Protein 2WQP (pdb70)

InterPro domains:
  IPR006190 Antifreeze-like/N-acetylneuraminic acid synthase, SAF domain [PS50844] (292-349)
  IPR013132 PseI/NeuA/B-like [PF03102] (40-274)
  IPR013785 Aldolase-type TIM barrel [G3DSA:3.20.20.70] (6-276)
  IPR013974 SAF domain [PF08666] (292-349)
  IPR013974 SAF domain [SM00858] (290-349)
  IPR036732 Antifreeze-like/N-acetylneuraminic acid synthase C-terminal domain superfamily [SSF51269] (282-348)
  IPR051690 PseI/Nans/NeuA/B acid synthases [PTHR42966] (5-349)
  IPR057736 PseI/NeuA/NeuB, SAF domain [cd11615] (292-348)

CATH classification: 3.20.20.70 (+1 more: 3.90.1210.10)

Secondary structure (DSSP, 8-state):
----EEEETTEEEETTS--EEEEEEETTTTT-HHHHH--HHHHHHT-SEEEEEE--TTT--GGGGG---TT-SS-TTT---S---HHHHHHHHHHHHHT--EEEEE-SHHHHHHHH---S-EEE-GGGTT-HHHHHHHHTT-S-EEEE----HHHHHHHHHHHHHHT--EEEEE----SSPPGGG--TT--HHHHH-TTSEEEEE--SSSSHHHHHHHHHT--EEEEE-------STTGGG--HHHHHHHHHHHHHHHHHSS--TT---GGGHHHHHHHS-EEEESS-B-TTPBP-TTTEEEES-TTSSSBGGGGGGGTT-BBSS-B-TTPBPPGGGB-

Structure (mmCIF, N/CA/C/O backbone):
data_2WQP
#
_entry.id   2WQP
#
_cell.length_a   58.619
_cell.length_b   75.744
_cell.length_c   77.361
_cell.angle_alpha   90.00
_cell.angle_beta   90.00
_cell.angle_gamma   90.00
#
_symmetry.space_group_name_H-M   'P 21 21 2'
#
loop_
_entity.id
_entity.type
_entity.pdbx_description
1 polymer 'POLYSIALIC ACID CAPSULE BIOSYNTHESIS PROTEIN SIAC'
2 non-polymer '5-(ACETYLAMINO)-3,5-DIDEOXY-2-O-PHOSPHONO-D-ERYTHRO-L-MANNO-NONONIC ACID'
3 non-polymer 'MANGANESE (II) ION'
4 non-polymer 'ACETATE ION'
5 non-polymer 1,2-ETHANEDIOL
6 non-polymer '(2S)-2-hydroxybutanedioic acid'
7 water water
#
loop_
_atom_site.group_PDB
_atom_site.id
_atom_site.type_symbol
_atom_site.label_atom_id
_atom_site.label_alt_id
_atom_site.label_comp_id
_atom_site.label_asym_id
_atom_site.label_entity_id
_atom_site.label_seq_id
_atom_site.pdbx_PDB_ins_code
_atom_site.Cartn_x
_atom_site.Cartn_y
_atom_site.Cartn_z
_atom_site.occupancy
_atom_site.B_iso_or_equiv
_atom_site.auth_seq_id
_atom_site.auth_comp_id
_atom_site.auth_asym_id
_atom_site.auth_atom_id
_atom_site.pdbx_PDB_model_num
ATOM 1 N N . GLN A 1 2 ? 97.093 3.404 65.889 1.00 18.20 2 GLN A N 1
ATOM 2 C CA . GLN A 1 2 ? 96.757 2.051 66.412 1.00 17.98 2 GLN A CA 1
ATOM 3 C C . GLN A 1 2 ? 97.885 1.508 67.277 1.00 17.17 2 GLN A C 1
ATOM 4 O O . GLN A 1 2 ? 97.734 1.365 68.484 1.00 17.50 2 GLN A O 1
ATOM 10 N N . ASN A 1 3 ? 99.012 1.184 66.664 1.00 16.07 3 ASN A N 1
ATOM 11 C CA . ASN A 1 3 ? 100.154 0.735 67.441 1.00 15.31 3 ASN A CA 1
ATOM 12 C C . ASN A 1 3 ? 101.438 0.987 66.686 1.00 14.38 3 ASN A C 1
ATOM 13 O O . ASN A 1 3 ? 101.412 1.391 65.520 1.00 14.19 3 ASN A O 1
ATOM 18 N N . ASN A 1 4 ? 102.559 0.750 67.359 1.00 13.21 4 ASN A N 1
ATOM 19 C CA . ASN A 1 4 ? 103.873 1.013 66.788 1.00 12.56 4 ASN A CA 1
ATOM 20 C C . ASN A 1 4 ? 104.675 -0.261 66.573 1.00 11.55 4 ASN A C 1
ATOM 21 O O . ASN A 1 4 ? 105.894 -0.206 66.415 1.00 10.64 4 ASN A O 1
ATOM 26 N N . ASN A 1 5 ? 104.001 -1.407 66.584 1.00 10.74 5 ASN A N 1
ATOM 27 C CA . ASN A 1 5 ? 104.683 -2.682 66.360 1.00 10.35 5 ASN A CA 1
ATOM 28 C C . ASN A 1 5 ? 105.257 -2.744 64.951 1.00 9.86 5 ASN A C 1
ATOM 29 O O . ASN A 1 5 ? 104.583 -2.387 63.984 1.00 10.13 5 ASN A O 1
ATOM 34 N N . GLU A 1 6 ? 106.495 -3.204 64.830 1.00 9.17 6 GLU A N 1
ATOM 35 C CA . GLU A 1 6 ? 107.114 -3.365 63.521 1.00 8.61 6 GLU A CA 1
ATOM 36 C C . GLU A 1 6 ? 108.159 -4.483 63.550 1.00 8.46 6 GLU A C 1
ATOM 37 O O . GLU A 1 6 ? 108.681 -4.851 64.608 1.00 7.17 6 GLU A O 1
ATOM 43 N N . PHE A 1 7 ? 108.433 -5.046 62.380 1.00 7.78 7 PHE A N 1
ATOM 44 C CA . PHE A 1 7 ? 109.634 -5.827 62.198 1.00 7.80 7 PHE A CA 1
ATOM 45 C C . PHE A 1 7 ? 109.975 -5.817 60.732 1.00 7.64 7 PHE A C 1
ATOM 46 O O . PHE A 1 7 ? 109.196 -5.318 59.919 1.00 7.06 7 PHE A O 1
ATOM 54 N N . LYS A 1 8 ? 111.143 -6.341 60.402 1.00 7.19 8 LYS A N 1
ATOM 55 C CA . LYS A 1 8 ? 111.610 -6.355 59.019 1.00 7.61 8 LYS A CA 1
ATOM 56 C C . LYS A 1 8 ? 111.590 -7.754 58.387 1.00 7.12 8 LYS A C 1
ATOM 57 O O . LYS A 1 8 ? 111.885 -8.767 59.029 1.00 7.22 8 LYS A O 1
ATOM 63 N N . ILE A 1 9 ? 111.210 -7.778 57.117 1.00 7.01 9 ILE A N 1
ATOM 64 C CA . ILE A 1 9 ? 111.314 -8.953 56.279 1.00 6.64 9 ILE A CA 1
ATOM 65 C C . ILE A 1 9 ? 112.363 -8.572 55.257 1.00 6.70 9 ILE A C 1
ATOM 66 O O . ILE A 1 9 ? 112.096 -7.789 54.343 1.00 6.72 9 ILE A O 1
ATOM 71 N N . GLY A 1 10 ? 113.571 -9.099 55.434 1.00 6.97 10 GLY A N 1
ATOM 72 C CA . GLY A 1 10 ? 114.724 -8.615 54.705 1.00 7.67 10 GLY A CA 1
ATOM 73 C C . GLY A 1 10 ? 114.921 -7.144 55.027 1.00 8.01 10 GLY A C 1
ATOM 74 O O . GLY A 1 10 ? 115.038 -6.767 56.190 1.00 8.24 10 GLY A O 1
ATOM 75 N N . ASN A 1 11 ? 114.906 -6.303 54.001 1.00 8.60 11 ASN A N 1
ATOM 76 C CA . ASN A 1 11 ? 115.040 -4.867 54.19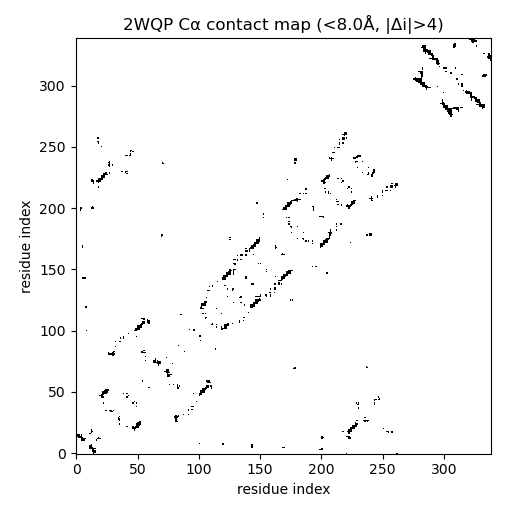8 1.00 8.94 11 ASN A CA 1
ATOM 77 C C . ASN A 1 11 ? 113.695 -4.121 54.253 1.00 8.79 11 ASN A C 1
ATOM 78 O O . ASN A 1 11 ? 113.674 -2.889 54.287 1.00 9.07 11 ASN A O 1
ATOM 83 N N . ARG A 1 12 ? 112.586 -4.860 54.260 1.00 8.93 12 ARG A N 1
ATOM 84 C CA . ARG A 1 12 ? 111.247 -4.259 54.220 1.00 8.69 12 ARG A CA 1
ATOM 85 C C . ARG A 1 12 ? 110.605 -4.249 55.609 1.00 8.76 12 ARG A C 1
ATOM 86 O O . ARG A 1 12 ? 110.368 -5.298 56.202 1.00 8.83 12 ARG A O 1
ATOM 94 N N . SER A 1 13 ? 110.351 -3.054 56.121 1.00 8.86 13 SER A N 1
ATOM 95 C CA . SER A 1 13 ? 109.656 -2.877 57.398 1.00 8.83 13 SER A CA 1
ATOM 96 C C . SER A 1 13 ? 108.157 -3.068 57.242 1.00 8.71 13 SER A C 1
ATOM 97 O O . SER A 1 13 ? 107.541 -2.567 56.308 1.00 8.29 13 SER A O 1
ATOM 100 N N . VAL A 1 14 ? 107.551 -3.792 58.169 1.00 8.06 14 VAL A N 1
ATOM 101 C CA . VAL A 1 14 ? 106.116 -3.924 58.141 1.00 7.46 14 VAL A CA 1
ATOM 102 C C . VAL A 1 14 ? 105.578 -3.509 59.496 1.00 6.66 14 VAL A C 1
ATOM 103 O O . VAL A 1 14 ? 106.257 -3.651 60.521 1.00 7.24 14 VAL A O 1
ATOM 107 N N . GLY A 1 15 ? 104.383 -2.946 59.483 1.00 5.72 15 GLY A N 1
ATOM 108 C CA . GLY A 1 15 ? 103.748 -2.457 60.687 1.00 6.01 15 GLY A CA 1
ATOM 109 C C . GLY A 1 15 ? 102.803 -1.318 60.372 1.00 5.67 15 GLY A C 1
ATOM 110 O O . GLY A 1 15 ? 102.808 -0.777 59.269 1.00 5.87 15 GLY A O 1
ATOM 111 N N . TYR A 1 16 ? 102.007 -0.940 61.363 1.00 5.90 16 TYR A N 1
ATOM 112 C CA . TYR A 1 16 ? 100.990 0.084 61.191 1.00 4.99 16 TYR A CA 1
ATOM 113 C C . TYR A 1 16 ? 101.559 1.401 60.670 1.00 5.39 16 TYR A C 1
ATOM 114 O O . TYR A 1 16 ? 100.902 2.096 59.902 1.00 4.11 16 TYR A O 1
ATOM 123 N N . ASN A 1 17 ? 102.776 1.752 61.082 1.00 4.78 17 ASN A N 1
ATOM 124 C CA . ASN A 1 17 ? 103.373 3.025 60.642 1.00 5.98 17 ASN A CA 1
ATOM 125 C C . ASN A 1 17 ? 104.142 2.916 59.325 1.00 6.22 17 ASN A C 1
ATOM 126 O O . ASN A 1 17 ? 104.831 3.851 58.908 1.00 7.37 17 ASN A O 1
ATOM 131 N N . HIS A 1 18 ? 103.968 1.799 58.640 1.00 5.70 18 HIS A N 1
ATOM 132 C CA . HIS A 1 18 ? 104.668 1.559 57.397 1.00 5.75 18 HIS A CA 1
ATOM 133 C C . HIS A 1 18 ? 103.654 1.306 56.289 1.00 5.45 18 HIS A C 1
ATOM 134 O O . HIS A 1 18 ? 102.448 1.111 56.550 1.00 4.76 18 HIS A O 1
ATOM 141 N N . GLU A 1 19 ? 104.111 1.384 55.047 1.00 5.06 19 GLU A N 1
ATOM 142 C CA . GLU A 1 19 ? 103.234 1.125 53.921 1.00 5.71 19 GLU A CA 1
ATOM 143 C C . GLU A 1 19 ? 102.741 -0.313 54.034 1.00 5.54 19 GLU A C 1
ATOM 144 O O . GLU A 1 19 ? 103.533 -1.202 54.307 1.00 4.77 19 GLU A O 1
ATOM 150 N N . PRO A 1 20 ? 101.434 -0.555 53.828 1.00 5.29 20 PRO A N 1
ATOM 151 C CA . PRO A 1 20 ? 101.052 -1.963 53.856 1.00 5.61 20 PRO A CA 1
ATOM 152 C C . PRO A 1 20 ? 101.809 -2.777 52.833 1.00 5.47 20 PRO A C 1
ATOM 153 O O . PRO A 1 20 ? 102.228 -2.250 51.800 1.00 5.53 20 PRO A O 1
ATOM 157 N N . LEU A 1 21 ? 102.005 -4.050 53.151 1.00 6.10 21 LEU A N 1
ATOM 158 C CA . LEU A 1 21 ? 102.734 -4.980 52.295 1.00 6.61 21 LEU A CA 1
ATOM 159 C C . LEU A 1 21 ? 101.776 -5.995 51.683 1.00 6.40 21 LEU A C 1
ATOM 160 O O . LEU A 1 21 ? 101.059 -6.685 52.405 1.00 6.51 21 LEU A O 1
ATOM 165 N N . ILE A 1 22 ? 101.779 -6.092 50.358 1.00 6.10 22 ILE A N 1
ATOM 166 C CA . ILE A 1 22 ? 100.975 -7.089 49.664 1.00 6.36 22 ILE A CA 1
ATOM 167 C C . ILE A 1 22 ? 101.839 -8.294 49.318 1.00 6.53 22 ILE A C 1
ATOM 168 O O . ILE A 1 22 ? 102.890 -8.186 48.675 1.00 5.75 22 ILE A O 1
ATOM 173 N N . ILE A 1 23 ? 101.407 -9.447 49.805 1.00 6.41 23 ILE A N 1
ATOM 174 C CA . ILE A 1 23 ? 102.075 -10.692 49.512 1.00 6.84 23 ILE A CA 1
ATOM 175 C C . ILE A 1 23 ? 101.343 -11.337 48.339 1.00 6.50 23 ILE A C 1
ATOM 176 O O . ILE A 1 23 ? 100.155 -11.633 48.443 1.00 6.10 23 ILE A O 1
ATOM 181 N N . CYS A 1 24 ? 102.043 -11.501 47.218 1.00 6.48 24 CYS A N 1
ATOM 182 C CA . CYS A 1 24 ? 101.515 -12.186 46.039 1.00 6.57 24 CYS A CA 1
ATOM 183 C C . CYS A 1 24 ? 101.734 -13.685 46.186 1.00 6.66 24 CYS A C 1
ATOM 184 O O . CYS A 1 24 ? 102.851 -14.182 45.996 1.00 6.26 24 CYS A O 1
ATOM 187 N N . GLU A 1 25 ? 100.672 -14.393 46.567 1.00 6.88 25 GLU A N 1
ATOM 188 C CA . GLU A 1 25 ? 100.757 -15.813 46.857 1.00 7.25 25 GLU A CA 1
ATOM 189 C C . GLU A 1 25 ? 100.585 -16.621 45.563 1.00 7.39 25 GLU A C 1
ATOM 190 O O . GLU A 1 25 ? 99.472 -16.842 45.089 1.00 6.69 25 GLU A O 1
ATOM 196 N N . ILE A 1 26 ? 101.691 -17.052 44.978 1.00 7.60 26 ILE A N 1
ATOM 197 C CA . ILE A 1 26 ? 101.623 -17.898 43.802 1.00 8.62 26 ILE A CA 1
ATOM 198 C C . ILE A 1 26 ? 101.191 -19.300 44.191 1.00 8.70 26 ILE A C 1
ATOM 199 O O . ILE A 1 26 ? 100.510 -19.975 43.430 1.00 9.63 26 ILE A O 1
ATOM 204 N N . GLY A 1 27 ? 101.537 -19.718 45.408 1.00 9.05 27 GLY A N 1
ATOM 205 C CA . GLY A 1 27 ? 101.103 -21.002 45.940 1.00 8.11 27 GLY A CA 1
ATOM 206 C C . GLY A 1 27 ? 101.292 -22.191 45.021 1.00 7.83 27 GLY A C 1
ATOM 207 O O . GLY A 1 27 ? 102.420 -22.505 44.588 1.00 9.23 27 GLY A O 1
ATOM 208 N N . ILE A 1 28 ? 100.189 -22.870 44.739 1.00 7.78 28 ILE A N 1
ATOM 209 C CA . ILE A 1 28 ? 100.196 -24.015 43.856 1.00 7.76 28 ILE A CA 1
ATOM 210 C C . ILE A 1 28 ? 99.701 -23.645 42.474 1.00 7.23 28 ILE A C 1
ATOM 211 O O . ILE A 1 28 ? 99.521 -24.528 41.640 1.00 7.30 28 ILE A O 1
ATOM 216 N N . ASN A 1 29 ? 99.528 -22.347 42.226 1.00 6.81 29 ASN A N 1
ATOM 217 C CA . ASN A 1 29 ? 98.984 -21.879 40.955 1.00 7.05 29 ASN A CA 1
ATOM 218 C C . ASN A 1 29 ? 99.799 -22.268 39.721 1.00 7.17 29 ASN A C 1
ATOM 219 O O . ASN A 1 29 ? 99.278 -22.250 38.599 1.00 7.35 29 ASN A O 1
ATOM 224 N N . HIS A 1 30 ? 101.081 -22.566 39.904 1.00 7.13 30 HIS A N 1
ATOM 225 C CA . HIS A 1 30 ? 101.924 -22.945 38.778 1.00 7.08 30 HIS A CA 1
ATOM 226 C C . HIS A 1 30 ? 101.678 -24.382 38.323 1.00 6.94 30 HIS A C 1
ATOM 227 O O . HIS A 1 30 ? 102.191 -24.794 37.294 1.00 7.95 30 HIS A O 1
ATOM 234 N N . GLU A 1 31 ? 100.864 -25.127 39.068 1.00 7.52 31 GLU A N 1
ATOM 235 C CA . GLU A 1 31 ? 100.501 -26.501 38.694 1.00 7.60 31 GLU A CA 1
ATOM 236 C C . GLU A 1 31 ? 101.729 -27.351 38.416 1.00 7.47 31 GLU A C 1
ATOM 237 O O . GLU A 1 31 ? 101.704 -28.254 37.574 1.00 7.34 31 GLU A O 1
ATOM 243 N N . GLY A 1 32 ? 102.797 -27.042 39.131 1.00 6.68 32 GLY A N 1
ATOM 244 C CA . GLY A 1 32 ? 103.999 -27.859 39.144 1.00 6.98 32 GLY A CA 1
ATOM 245 C C . GLY A 1 32 ? 105.003 -27.546 38.057 1.00 7.09 32 GLY A C 1
ATOM 246 O O . GLY A 1 32 ? 105.994 -28.253 37.917 1.00 7.71 32 GLY A O 1
ATOM 247 N N . SER A 1 33 ? 104.745 -26.489 37.288 1.00 7.13 33 SER A N 1
ATOM 248 C CA . SER A 1 33 ? 105.586 -26.134 36.144 1.00 6.47 33 SER A CA 1
ATOM 249 C C . SER A 1 33 ? 106.416 -24.896 36.427 1.00 6.87 33 SER A C 1
ATOM 250 O O . SER A 1 33 ? 105.878 -23.866 36.788 1.00 5.99 33 SER A O 1
ATOM 253 N N . LEU A 1 34 ? 107.731 -24.979 36.240 1.00 6.52 34 LEU A N 1
ATOM 254 C CA . LEU A 1 34 ? 108.565 -23.787 36.382 1.00 6.93 34 LEU A CA 1
ATOM 255 C C . LEU A 1 34 ? 108.301 -22.750 35.314 1.00 6.90 34 LEU A C 1
ATOM 256 O O . LEU A 1 34 ? 108.335 -21.564 35.606 1.00 6.97 34 LEU A O 1
ATOM 261 N N . LYS A 1 35 ? 108.026 -23.178 34.082 1.00 7.13 35 LYS A N 1
ATOM 262 C CA . LYS A 1 35 ? 107.657 -22.226 33.036 1.00 7.17 35 LYS A CA 1
ATOM 263 C C . LYS A 1 35 ? 106.480 -21.358 33.517 1.00 6.56 35 LYS A C 1
ATOM 264 O O . LYS A 1 35 ? 106.536 -20.135 33.443 1.00 7.19 35 LYS A O 1
ATOM 270 N N . THR A 1 36 ? 105.436 -21.984 34.038 1.00 6.60 36 THR A N 1
ATOM 271 C CA . THR A 1 36 ? 104.277 -21.251 34.505 1.00 5.94 36 THR A CA 1
ATOM 272 C C . THR A 1 36 ? 104.666 -20.397 35.708 1.00 5.98 36 THR A C 1
ATOM 273 O O . THR A 1 36 ? 104.319 -19.227 35.770 1.00 6.08 36 THR A O 1
ATOM 277 N N . ALA A 1 37 ? 105.435 -20.956 36.638 1.00 5.50 37 ALA A N 1
ATOM 278 C CA . ALA A 1 37 ? 105.831 -20.201 37.824 1.00 5.21 37 ALA A CA 1
ATOM 279 C C . ALA A 1 37 ? 106.590 -18.942 37.428 1.00 5.29 37 ALA A C 1
ATOM 280 O O . ALA A 1 37 ? 106.360 -17.887 37.990 1.00 4.59 37 ALA A O 1
ATOM 282 N N . PHE A 1 38 ? 107.514 -19.058 36.474 1.00 5.91 38 PHE A N 1
ATOM 283 C CA . PHE A 1 38 ? 108.319 -17.908 36.070 1.00 5.36 38 PHE A CA 1
ATOM 284 C C . PHE A 1 38 ? 107.475 -16.855 35.350 1.00 6.10 38 PHE A C 1
ATOM 285 O O . PHE A 1 38 ? 107.713 -15.648 35.491 1.00 5.95 38 PHE A O 1
ATOM 293 N N . GLU A 1 39 ? 106.500 -17.311 34.567 1.00 5.71 39 GLU A N 1
ATOM 294 C CA . GLU A 1 39 ? 105.534 -16.415 33.936 1.00 6.17 39 GLU A CA 1
ATOM 295 C C . GLU A 1 39 ? 104.734 -15.651 34.989 1.00 6.38 39 GLU A C 1
ATOM 296 O O . GLU A 1 39 ? 104.461 -14.465 34.824 1.00 6.97 39 GLU A O 1
ATOM 310 N N . VAL A 1 41 ? 105.836 -15.048 38.219 1.00 5.93 41 VAL A N 1
ATOM 311 C CA . VAL A 1 41 ? 106.816 -14.137 38.841 1.00 5.84 41 VAL A CA 1
ATOM 312 C C . VAL A 1 41 ? 107.034 -12.903 37.960 1.00 5.65 41 VAL A C 1
ATOM 313 O O . VAL A 1 41 ? 107.095 -11.778 38.465 1.00 5.04 41 VAL A O 1
ATOM 317 N N . ASP A 1 42 ? 107.127 -13.106 36.646 1.00 5.22 42 ASP A N 1
ATOM 318 C CA . ASP A 1 42 ? 107.304 -11.989 35.713 1.00 5.58 42 ASP A CA 1
ATOM 319 C C . ASP A 1 42 ? 106.159 -11.022 35.825 1.00 5.98 42 ASP A C 1
ATOM 320 O O . ASP A 1 42 ? 106.364 -9.811 35.871 1.00 5.99 42 ASP A O 1
ATOM 325 N N . ALA A 1 43 ? 104.945 -11.570 35.824 1.00 5.76 43 ALA A N 1
ATOM 326 C CA . ALA A 1 43 ? 103.747 -10.772 35.922 1.00 5.89 43 ALA A CA 1
ATOM 327 C C . ALA A 1 43 ? 103.710 -10.006 37.236 1.00 5.68 43 ALA A C 1
ATOM 328 O O . ALA A 1 43 ? 103.359 -8.835 37.253 1.00 6.61 43 ALA A O 1
ATOM 330 N N . ALA A 1 44 ? 104.083 -10.665 38.328 1.00 5.23 44 ALA A N 1
ATOM 331 C CA . ALA A 1 44 ? 104.118 -10.014 39.634 1.00 5.62 44 ALA A CA 1
ATOM 332 C C . ALA A 1 44 ? 105.109 -8.854 39.615 1.00 5.98 44 ALA A C 1
ATOM 333 O O . ALA A 1 44 ? 104.825 -7.742 40.063 1.00 5.20 44 ALA A O 1
ATOM 335 N N . TYR A 1 45 ? 106.283 -9.114 39.071 1.00 6.55 45 TYR A N 1
ATOM 336 C CA . TYR A 1 45 ? 107.303 -8.104 39.028 1.00 7.17 45 TYR A CA 1
ATOM 337 C C . TYR A 1 45 ? 106.814 -6.884 38.255 1.00 7.34 45 TYR A C 1
ATOM 338 O O . TYR A 1 45 ? 106.932 -5.742 38.709 1.00 6.23 45 TYR A O 1
ATOM 347 N N . ASN A 1 46 ? 106.300 -7.139 37.063 1.00 7.86 46 ASN A N 1
ATOM 348 C CA . ASN A 1 46 ? 105.900 -6.073 36.175 1.00 8.89 46 ASN A CA 1
ATOM 349 C C . ASN A 1 46 ? 104.713 -5.295 36.758 1.00 8.69 46 ASN A C 1
ATOM 350 O O . ASN A 1 46 ? 104.541 -4.123 36.452 1.00 9.09 46 ASN A O 1
ATOM 355 N N . ALA A 1 47 ? 103.920 -5.936 37.613 1.00 8.80 47 ALA A N 1
ATOM 356 C CA . ALA A 1 47 ? 102.787 -5.262 38.276 1.00 8.26 47 ALA A CA 1
ATOM 357 C C . ALA A 1 47 ? 103.223 -4.358 39.440 1.00 8.37 47 ALA A C 1
ATOM 358 O O . ALA A 1 47 ? 102.411 -3.603 39.976 1.00 8.87 47 ALA A O 1
ATOM 360 N N . GLY A 1 48 ? 104.470 -4.484 39.874 1.00 8.04 48 GLY A N 1
ATOM 361 C CA . GLY A 1 48 ? 104.964 -3.712 41.011 1.00 7.78 48 GLY A CA 1
ATOM 362 C C . GLY A 1 48 ? 105.004 -4.443 42.358 1.00 6.88 48 GLY A C 1
ATOM 363 O O . GLY A 1 48 ? 105.126 -3.807 43.410 1.00 7.89 48 GLY A O 1
ATOM 364 N N . ALA A 1 49 ? 104.910 -5.766 42.351 1.00 6.57 49 ALA A N 1
ATOM 365 C CA . ALA A 1 49 ? 104.941 -6.546 43.596 1.00 5.96 49 ALA A CA 1
ATOM 366 C C . ALA A 1 49 ? 106.286 -6.479 44.323 1.00 6.42 49 ALA A C 1
ATOM 367 O O . ALA A 1 49 ? 107.352 -6.403 43.697 1.00 6.10 49 ALA A O 1
ATOM 369 N N . GLU A 1 50 ? 106.218 -6.524 45.647 1.00 5.86 50 GLU A N 1
ATOM 370 C CA . GLU A 1 50 ? 107.414 -6.543 46.484 1.00 6.76 50 GLU A CA 1
ATOM 371 C C . GLU A 1 50 ? 107.802 -7.927 46.970 1.00 6.76 50 GLU A C 1
ATOM 372 O O . GLU A 1 50 ? 108.995 -8.189 47.257 1.00 6.37 50 GLU A O 1
ATOM 378 N N . VAL A 1 51 ? 106.797 -8.786 47.094 1.00 6.47 51 VAL A N 1
ATOM 379 C CA . VAL A 1 51 ? 106.971 -10.114 47.661 1.00 6.63 51 VAL A CA 1
ATOM 380 C C . VAL A 1 51 ? 106.176 -11.147 46.872 1.00 6.62 51 VAL A C 1
ATOM 381 O O . VAL A 1 51 ? 104.981 -10.955 46.559 1.00 6.53 51 VAL A O 1
ATOM 385 N N . VAL A 1 52 ? 106.827 -12.267 46.583 1.00 7.05 52 VAL A N 1
ATOM 386 C CA . VAL A 1 52 ? 106.145 -13.427 46.024 1.00 6.89 52 VAL A CA 1
ATOM 387 C C . VAL A 1 52 ? 106.276 -14.563 47.030 1.00 6.95 52 VAL A C 1
ATOM 388 O O . VAL A 1 52 ? 107.387 -14.855 47.500 1.00 7.06 52 VAL A O 1
ATOM 392 N N . LYS A 1 53 ? 105.150 -15.162 47.399 1.00 6.72 53 LYS A N 1
ATOM 393 C CA . LYS A 1 53 ? 105.157 -16.275 48.332 1.00 6.25 53 LYS A CA 1
ATOM 394 C C . LYS A 1 53 ? 104.832 -17.573 47.614 1.00 6.48 53 LYS A C 1
ATOM 395 O O . LYS A 1 53 ? 104.004 -17.602 46.713 1.00 7.45 53 LYS A O 1
ATOM 401 N N . HIS A 1 54 ? 105.528 -18.634 47.993 1.00 6.22 54 HIS A N 1
ATOM 402 C CA . HIS A 1 54 ? 105.332 -19.947 47.415 1.00 5.79 54 HIS A CA 1
ATOM 403 C C . HIS A 1 54 ? 104.655 -20.815 48.471 1.00 4.94 54 HIS A C 1
ATOM 404 O O . HIS A 1 54 ? 104.421 -20.351 49.584 1.00 4.20 54 HIS A O 1
ATOM 411 N N . GLN A 1 55 ? 104.309 -22.041 48.098 1.00 4.64 55 GLN A N 1
ATOM 412 C CA . GLN A 1 55 ? 103.956 -23.090 49.063 1.00 4.75 55 GLN A CA 1
ATOM 413 C C . GLN A 1 55 ? 104.935 -24.241 48.914 1.00 5.10 55 GLN A C 1
ATOM 414 O O . GLN A 1 55 ? 105.182 -24.716 47.810 1.00 5.63 55 GLN A O 1
ATOM 420 N N . THR A 1 56 ? 105.513 -24.685 50.024 1.00 5.42 56 THR A N 1
ATOM 421 C CA . THR A 1 56 ? 106.541 -25.714 49.973 1.00 5.51 56 THR A CA 1
ATOM 422 C C . THR A 1 56 ? 105.919 -27.040 50.372 1.00 5.60 56 THR A C 1
ATOM 423 O O . THR A 1 56 ? 105.710 -27.314 51.541 1.00 5.02 56 THR A O 1
ATOM 427 N N . HIS A 1 57 ? 105.627 -27.862 49.373 1.00 6.00 57 HIS A N 1
ATOM 428 C CA . HIS A 1 57 ? 104.934 -29.112 49.589 1.00 6.25 57 HIS A CA 1
ATOM 429 C C . HIS A 1 57 ? 105.861 -30.280 49.354 1.00 6.97 57 HIS A C 1
ATOM 430 O O . HIS A 1 57 ? 106.502 -30.383 48.308 1.00 7.30 57 HIS A O 1
ATOM 437 N N . ILE A 1 58 ? 105.938 -31.131 50.372 1.00 7.28 58 ILE A N 1
ATOM 438 C CA . ILE A 1 58 ? 106.674 -32.373 50.340 1.00 7.24 58 ILE A CA 1
ATOM 439 C C . ILE A 1 58 ? 105.699 -33.468 50.770 1.00 7.52 58 ILE A C 1
ATOM 440 O O . ILE A 1 58 ? 105.451 -33.658 51.965 1.00 7.31 58 ILE A O 1
ATOM 445 N N . VAL A 1 59 ? 105.173 -34.197 49.791 1.00 8.05 59 VAL A N 1
ATOM 446 C CA . VAL A 1 59 ? 103.910 -34.913 49.982 1.00 8.85 59 VAL A CA 1
ATOM 447 C C . VAL A 1 59 ? 104.001 -35.939 51.105 1.00 8.88 59 VAL A C 1
ATOM 448 O O . VAL A 1 59 ? 103.137 -36.007 51.983 1.00 7.89 59 VAL A O 1
ATOM 452 N N . GLU A 1 60 ? 105.086 -36.697 51.107 1.00 9.08 60 GLU A N 1
ATOM 453 C CA . GLU A 1 60 ? 105.247 -37.761 52.071 1.00 9.62 60 GLU A CA 1
ATOM 454 C C . GLU A 1 60 ? 105.434 -37.277 53.523 1.00 9.01 60 GLU A C 1
ATOM 455 O O . GLU A 1 60 ? 105.087 -38.013 54.447 1.00 8.05 60 GLU A O 1
ATOM 461 N N . ASP A 1 61 ? 105.978 -36.068 53.741 1.00 8.61 61 ASP A N 1
ATOM 462 C CA . ASP A 1 61 ? 106.194 -35.581 55.118 1.00 8.56 61 ASP A CA 1
ATOM 463 C C . ASP A 1 61 ? 105.015 -34.773 55.618 1.00 7.89 61 ASP A C 1
ATOM 464 O O . ASP A 1 61 ? 104.864 -34.604 56.819 1.00 6.89 61 ASP A O 1
ATOM 469 N N . GLU A 1 62 ? 104.191 -34.254 54.716 1.00 6.95 62 GLU A N 1
ATOM 470 C CA . GLU A 1 62 ? 103.083 -33.417 55.160 1.00 6.26 62 GLU A CA 1
ATOM 471 C C . GLU A 1 62 ? 101.771 -34.181 55.298 1.00 5.71 62 GLU A C 1
ATOM 472 O O . GLU A 1 62 ? 100.847 -33.710 55.966 1.00 5.59 62 GLU A O 1
ATOM 486 N N . SER A 1 64 ? 99.842 -38.254 55.694 1.00 4.81 64 SER A N 1
ATOM 487 C CA . SER A 1 64 ? 99.824 -39.706 55.826 1.00 4.31 64 SER A CA 1
ATOM 488 C C . SER A 1 64 ? 98.921 -40.296 54.727 1.00 4.66 64 SER A C 1
ATOM 489 O O . SER A 1 64 ? 98.267 -39.552 53.992 1.00 3.69 64 SER A O 1
ATOM 492 N N . ASP A 1 65 ? 98.861 -41.620 54.609 1.00 5.12 65 ASP A N 1
ATOM 493 C CA . ASP A 1 65 ? 98.079 -42.209 53.510 1.00 5.44 65 ASP A CA 1
ATOM 494 C C . ASP A 1 65 ? 96.591 -41.870 53.561 1.00 4.88 65 ASP A C 1
ATOM 495 O O . ASP A 1 65 ? 95.927 -41.903 52.535 1.00 4.06 65 ASP A O 1
ATOM 500 N N . GLU A 1 66 ? 96.080 -41.512 54.732 1.00 4.15 66 GLU A N 1
ATOM 501 C CA . GLU A 1 66 ? 94.687 -41.077 54.850 1.00 4.52 66 GLU A CA 1
ATOM 502 C C . GLU A 1 66 ? 94.327 -39.927 53.891 1.00 4.28 66 GLU A C 1
ATOM 503 O O . GLU A 1 66 ? 93.178 -39.787 53.481 1.00 4.73 66 GLU A O 1
ATOM 509 N N . ALA A 1 67 ? 95.303 -39.100 53.550 1.00 4.08 67 ALA A N 1
ATOM 510 C CA . ALA A 1 67 ? 95.042 -37.921 52.696 1.00 4.20 67 ALA A CA 1
ATOM 511 C C . ALA A 1 67 ? 94.712 -38.306 51.252 1.00 4.19 67 ALA A C 1
ATOM 512 O O . ALA A 1 67 ? 94.132 -37.505 50.497 1.00 4.32 67 ALA A O 1
ATOM 514 N N . LYS A 1 68 ? 95.041 -39.536 50.867 1.00 3.87 68 LYS A N 1
ATOM 515 C CA . LYS A 1 68 ? 94.675 -40.037 49.539 1.00 4.36 68 LYS A CA 1
ATOM 516 C C . LYS A 1 68 ? 93.164 -40.286 49.443 1.00 4.28 68 LYS A C 1
ATOM 517 O O . LYS A 1 68 ? 92.629 -40.483 48.333 1.00 3.70 68 LYS A O 1
ATOM 523 N N . GLN A 1 69 ? 92.482 -40.269 50.585 1.00 3.89 69 GLN A N 1
ATOM 524 C CA . GLN A 1 69 ? 91.018 -40.489 50.628 1.00 4.98 69 GLN A CA 1
ATOM 525 C C . GLN A 1 69 ? 90.164 -39.227 50.862 1.00 5.77 69 GLN A C 1
ATOM 526 O O . GLN A 1 69 ? 88.924 -39.311 50.969 1.00 6.30 69 GLN A O 1
ATOM 532 N N . VAL A 1 70 ? 90.813 -38.077 51.011 1.00 6.17 70 VAL A N 1
ATOM 533 C CA . VAL A 1 70 ? 90.124 -36.860 51.395 1.00 6.47 70 VAL A CA 1
ATOM 534 C C . VAL A 1 70 ? 90.297 -35.754 50.360 1.00 6.52 70 VAL A C 1
ATOM 535 O O . VAL A 1 70 ? 91.410 -35.493 49.885 1.00 6.07 70 VAL A O 1
ATOM 539 N N . ILE A 1 71 ? 89.169 -35.127 50.041 1.00 5.81 71 ILE A N 1
ATOM 540 C CA . ILE A 1 71 ? 89.022 -34.128 48.990 1.00 6.00 71 ILE A CA 1
ATOM 541 C C . ILE A 1 71 ? 88.800 -32.728 49.604 1.00 5.83 71 ILE A C 1
ATOM 542 O O . ILE A 1 71 ? 88.006 -32.564 50.522 1.00 5.93 71 ILE A O 1
ATOM 547 N N . PRO A 1 72 ? 89.520 -31.721 49.120 1.00 6.19 72 PRO A N 1
ATOM 548 C CA . PRO A 1 72 ? 89.283 -30.364 49.638 1.00 6.33 72 PRO A CA 1
ATOM 549 C C . PRO A 1 72 ? 87.993 -29.763 49.114 1.00 6.50 72 PRO A C 1
ATOM 550 O O . PRO A 1 72 ? 87.382 -30.328 48.209 1.00 5.91 72 PRO A O 1
ATOM 554 N N . GLY A 1 73 ? 87.572 -28.637 49.690 1.00 6.92 73 GLY A N 1
ATOM 555 C CA . GLY A 1 73 ? 86.316 -27.987 49.287 1.00 6.79 73 GLY A CA 1
ATOM 556 C C . GLY A 1 73 ? 86.312 -27.457 47.854 1.00 7.51 73 GLY A C 1
ATOM 557 O O . GLY A 1 73 ? 85.248 -27.326 47.235 1.00 7.93 73 GLY A O 1
ATOM 558 N N . ASN A 1 74 ? 87.499 -27.192 47.312 1.00 7.27 74 ASN A N 1
ATOM 559 C CA . ASN A 1 74 ? 87.642 -26.556 46.008 1.00 7.14 74 ASN A CA 1
ATOM 560 C C . ASN A 1 74 ? 88.210 -27.485 44.951 1.00 7.86 74 ASN A C 1
ATOM 561 O O . ASN A 1 74 ? 88.847 -27.040 44.016 1.00 7.72 74 ASN A O 1
ATOM 566 N N . ALA A 1 75 ? 88.009 -28.789 45.111 1.00 7.40 75 ALA A N 1
ATOM 567 C CA . ALA A 1 75 ? 88.441 -29.727 44.081 1.00 7.64 75 ALA A CA 1
ATOM 568 C C . ALA A 1 75 ? 87.561 -30.947 44.135 1.00 8.01 75 ALA A C 1
ATOM 569 O O . ALA A 1 75 ? 86.690 -31.051 45.003 1.00 7.53 75 ALA A O 1
ATOM 571 N N . ASP A 1 76 ? 87.808 -31.873 43.217 1.00 8.43 76 ASP A N 1
ATOM 572 C CA . ASP A 1 76 ? 87.039 -33.096 43.140 1.00 9.40 76 ASP A CA 1
ATOM 573 C C . ASP A 1 76 ? 87.953 -34.319 43.133 1.00 8.78 76 ASP A C 1
ATOM 574 O O . ASP A 1 76 ? 87.499 -35.446 42.913 1.00 9.00 76 ASP A O 1
ATOM 579 N N . VAL A 1 77 ? 89.238 -34.089 43.392 1.00 7.28 77 VAL A N 1
ATOM 580 C CA . VAL A 1 77 ? 90.189 -35.180 43.601 1.00 7.45 77 VAL A CA 1
ATOM 581 C C . VAL A 1 77 ? 90.862 -35.021 44.962 1.00 6.55 77 VAL A C 1
ATOM 582 O O . VAL A 1 77 ? 90.713 -33.985 45.637 1.00 5.43 77 VAL A O 1
ATOM 586 N N . SER A 1 78 ? 91.585 -36.044 45.404 1.00 6.53 78 SER A N 1
ATOM 587 C CA . SER A 1 78 ? 92.146 -35.991 46.739 1.00 6.15 78 SER A CA 1
ATOM 588 C C . SER A 1 78 ? 93.218 -34.911 46.856 1.00 6.60 78 SER A C 1
ATOM 589 O O . SER A 1 78 ? 93.855 -34.512 45.872 1.00 5.61 78 SER A O 1
ATOM 592 N N . ILE A 1 79 ? 93.402 -34.443 48.085 1.00 6.47 79 ILE A N 1
ATOM 593 C CA . ILE A 1 79 ? 94.406 -33.453 48.366 1.00 6.88 79 ILE A CA 1
ATOM 594 C C . ILE A 1 79 ? 95.789 -34.042 48.069 1.00 6.79 79 ILE A C 1
ATOM 595 O O . ILE A 1 79 ? 96.668 -33.336 47.595 1.00 5.97 79 ILE A O 1
ATOM 600 N N . TYR A 1 80 ? 95.967 -35.347 48.291 1.00 6.63 80 TYR A N 1
ATOM 601 C CA . TYR A 1 80 ? 97.242 -35.991 47.948 1.00 7.21 80 TYR A CA 1
ATOM 602 C C . TYR A 1 80 ? 97.562 -35.847 46.454 1.00 6.95 80 TYR A C 1
ATOM 603 O O . TYR A 1 80 ? 98.698 -35.477 46.077 1.00 6.22 80 TYR A O 1
ATOM 612 N N . GLU A 1 81 ? 96.569 -36.132 45.614 1.00 6.06 81 GLU A N 1
ATOM 613 C CA . GLU A 1 81 ? 96.737 -36.049 44.167 1.00 6.79 81 GLU A CA 1
ATOM 614 C C . GLU A 1 81 ? 97.058 -34.607 43.738 1.00 6.09 81 GLU A C 1
ATOM 615 O O . GLU A 1 81 ? 97.871 -34.401 42.870 1.00 5.12 81 GLU A O 1
ATOM 621 N N . ILE A 1 82 ? 96.388 -33.628 44.338 1.00 5.80 82 ILE A N 1
ATOM 622 C CA . ILE A 1 82 ? 96.623 -32.235 43.999 1.00 5.93 82 ILE A CA 1
ATOM 623 C C . ILE A 1 82 ? 98.073 -31.871 44.299 1.00 6.53 82 ILE A C 1
ATOM 624 O O . ILE A 1 82 ? 98.763 -31.316 43.453 1.00 6.99 82 ILE A O 1
ATOM 637 N N . GLU A 1 84 ? 100.689 -33.891 44.718 1.00 9.12 84 GLU A N 1
ATOM 638 C CA . GLU A 1 84 ? 101.624 -34.646 43.875 1.00 10.06 84 GLU A CA 1
ATOM 639 C C . GLU A 1 84 ? 101.785 -34.000 42.495 1.00 9.47 84 GLU A C 1
ATOM 640 O O . GLU A 1 84 ? 102.874 -34.008 41.896 1.00 9.29 84 GLU A O 1
ATOM 646 N N . ARG A 1 85 ? 100.687 -33.448 42.003 1.00 9.03 85 ARG A N 1
ATOM 647 C CA . ARG A 1 85 ? 100.636 -32.764 40.721 1.00 9.30 85 ARG A CA 1
ATOM 648 C C . ARG A 1 85 ? 101.371 -31.404 40.760 1.00 8.80 85 ARG A C 1
ATOM 649 O O . ARG A 1 85 ? 102.101 -31.070 39.832 1.00 8.15 85 ARG A O 1
ATOM 657 N N . CYS A 1 86 ? 101.206 -30.647 41.844 1.00 7.51 86 CYS A N 1
ATOM 658 C CA . CYS A 1 86 ? 101.662 -29.258 41.901 1.00 7.26 86 CYS A CA 1
ATOM 659 C C . CYS A 1 86 ? 103.000 -29.033 42.601 1.00 7.17 86 CYS A C 1
ATOM 660 O O . CYS A 1 86 ? 103.596 -27.965 42.453 1.00 8.01 86 CYS A O 1
ATOM 663 N N . ALA A 1 87 ? 103.459 -29.999 43.385 1.00 6.88 87 ALA A N 1
ATOM 664 C CA . ALA A 1 87 ? 104.615 -29.767 44.244 1.00 7.10 87 ALA A CA 1
ATOM 665 C C . ALA A 1 87 ? 105.903 -29.604 43.421 1.00 7.27 87 ALA A C 1
ATOM 666 O O . ALA A 1 87 ? 106.156 -30.357 42.494 1.00 8.84 87 ALA A O 1
ATOM 668 N N . LEU A 1 88 ? 106.715 -28.617 43.748 1.00 6.47 88 LEU A N 1
ATOM 669 C CA . LEU A 1 88 ? 108.035 -28.491 43.130 1.00 6.02 88 LEU A CA 1
ATOM 670 C C . LEU A 1 88 ? 109.056 -29.199 43.996 1.00 5.58 88 LEU A C 1
ATOM 671 O O . LEU A 1 88 ? 109.000 -29.117 45.226 1.00 5.64 88 LEU A O 1
ATOM 676 N N . ASN A 1 89 ? 109.988 -29.896 43.372 1.00 5.14 89 ASN A N 1
ATOM 677 C CA . ASN A 1 89 ? 111.074 -30.513 44.141 1.00 5.30 89 ASN A CA 1
ATOM 678 C C . ASN A 1 89 ? 112.052 -29.451 44.657 1.00 5.11 89 ASN A C 1
ATOM 679 O O . ASN A 1 89 ? 111.897 -28.257 44.354 1.00 5.02 89 ASN A O 1
ATOM 684 N N . GLU A 1 90 ? 113.041 -29.856 45.453 1.00 5.38 90 GLU A N 1
ATOM 685 C CA . GLU A 1 90 ? 113.928 -28.880 46.116 1.00 5.52 90 GLU A CA 1
ATOM 686 C C . GLU A 1 90 ? 114.740 -28.048 45.121 1.00 5.90 90 GLU A C 1
ATOM 687 O O . GLU A 1 90 ? 114.852 -26.834 45.261 1.00 5.60 90 GLU A O 1
ATOM 693 N N . GLU A 1 91 ? 115.331 -28.724 44.140 1.00 5.80 91 GLU A N 1
ATOM 694 C CA . GLU A 1 91 ? 116.097 -28.072 43.091 1.00 6.18 91 GLU A CA 1
ATOM 695 C C . GLU A 1 91 ? 115.281 -26.993 42.377 1.00 5.74 91 GLU A C 1
ATOM 696 O O . GLU A 1 91 ? 115.755 -25.874 42.143 1.00 5.39 91 GLU A O 1
ATOM 702 N N . ASP A 1 92 ? 114.054 -27.337 42.020 1.00 5.24 92 ASP A N 1
ATOM 703 C CA . ASP A 1 92 ? 113.215 -26.424 41.273 1.00 5.47 92 ASP A CA 1
ATOM 704 C C . ASP A 1 92 ? 112.809 -25.244 42.131 1.00 5.36 92 ASP A C 1
ATOM 705 O O . ASP A 1 92 ? 112.787 -24.098 41.654 1.00 4.44 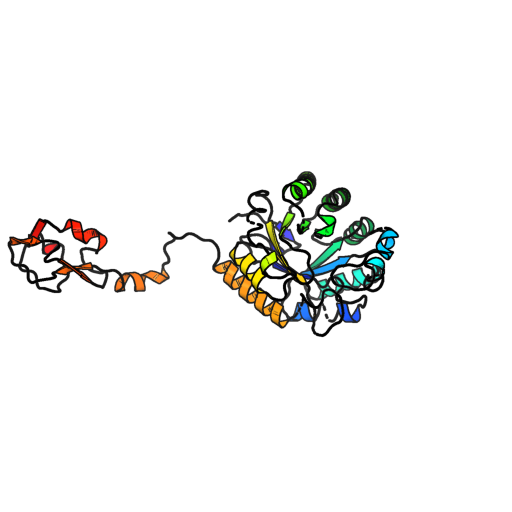92 ASP A O 1
ATOM 710 N N . GLU A 1 93 ? 112.514 -25.504 43.403 1.00 5.04 93 GLU A N 1
ATOM 711 C CA . GLU A 1 93 ? 112.110 -24.433 44.299 1.00 5.32 93 GLU A CA 1
ATOM 712 C C . GLU A 1 93 ? 113.292 -23.479 44.564 1.00 5.58 93 GLU A C 1
ATOM 713 O O . GLU A 1 93 ? 113.121 -22.271 44.635 1.00 5.66 93 GLU A O 1
ATOM 719 N N . ILE A 1 94 ? 114.506 -24.009 44.633 1.00 5.45 94 ILE A N 1
ATOM 720 C CA . ILE A 1 94 ? 115.680 -23.148 44.758 1.00 5.14 94 ILE A CA 1
ATOM 721 C C . ILE A 1 94 ? 115.791 -22.237 43.515 1.00 5.05 94 ILE A C 1
ATOM 722 O O . ILE A 1 94 ? 116.073 -21.052 43.635 1.00 4.98 94 ILE A O 1
ATOM 727 N N . LYS A 1 95 ? 115.522 -22.777 42.328 1.00 5.18 95 LYS A N 1
ATOM 728 C CA . LYS A 1 95 ? 115.524 -21.948 41.120 1.00 5.92 95 LYS A CA 1
ATOM 729 C C . LYS A 1 95 ? 114.475 -20.843 41.187 1.00 5.65 95 LYS A C 1
ATOM 730 O O . LYS A 1 95 ? 114.750 -19.698 40.817 1.00 5.36 95 LYS A O 1
ATOM 736 N N . LEU A 1 96 ? 113.270 -21.190 41.642 1.00 5.07 96 LEU A N 1
ATOM 737 C CA . LEU A 1 96 ? 112.202 -20.222 41.803 1.00 5.32 96 LEU A CA 1
ATOM 738 C C . LEU A 1 96 ? 112.621 -19.062 42.721 1.00 5.57 96 LEU A C 1
ATOM 739 O O . LEU A 1 96 ? 112.503 -17.891 42.359 1.00 5.11 96 LEU A O 1
ATOM 744 N N . LYS A 1 97 ? 113.172 -19.398 43.882 1.00 6.24 97 LYS A N 1
ATOM 745 C CA . LYS A 1 97 ? 113.655 -18.381 44.811 1.00 6.17 97 LYS A CA 1
ATOM 746 C C . LYS A 1 97 ? 114.682 -17.482 44.148 1.00 5.83 97 LYS A C 1
ATOM 747 O O . LYS A 1 97 ? 114.583 -16.266 44.260 1.00 5.90 97 LYS A O 1
ATOM 753 N N . GLU A 1 98 ? 115.660 -18.069 43.453 1.00 5.65 98 GLU A N 1
ATOM 754 C CA . GLU A 1 98 ? 116.682 -17.275 42.783 1.00 6.21 98 GLU A CA 1
ATOM 755 C C . GLU A 1 98 ? 116.036 -16.347 41.745 1.00 6.23 98 GLU A C 1
ATOM 756 O O . GLU A 1 98 ? 116.393 -15.167 41.646 1.00 5.81 98 GLU A O 1
ATOM 762 N N . TYR A 1 99 ? 115.077 -16.873 40.990 1.00 5.88 99 TYR A N 1
ATOM 763 C CA . TYR A 1 99 ? 114.398 -16.090 39.957 1.00 5.81 99 TYR A CA 1
ATOM 764 C C . TYR A 1 99 ? 113.659 -14.898 40.559 1.00 5.77 99 TYR A C 1
ATOM 765 O O . TYR A 1 99 ? 113.770 -13.769 40.066 1.00 5.49 99 TYR A O 1
ATOM 774 N N . VAL A 1 100 ? 112.899 -15.151 41.619 1.00 6.67 100 VAL A N 1
ATOM 775 C CA . VAL A 1 100 ? 112.224 -14.084 42.337 1.00 6.83 100 VAL A CA 1
ATOM 776 C C . VAL A 1 100 ? 113.211 -13.029 42.799 1.00 7.02 100 VAL A C 1
ATOM 777 O O . VAL A 1 100 ? 112.984 -11.836 42.585 1.00 7.26 100 VAL A O 1
ATOM 781 N N . GLU A 1 101 ? 114.332 -13.456 43.388 1.00 7.57 101 GLU A N 1
ATOM 782 C CA . GLU A 1 101 ? 115.338 -12.513 43.861 1.00 7.57 101 GLU A CA 1
ATOM 783 C C . GLU A 1 101 ? 116.056 -11.797 42.721 1.00 7.89 101 GLU A C 1
ATOM 784 O O . GLU A 1 101 ? 116.499 -10.671 42.890 1.00 7.45 101 GLU A O 1
ATOM 790 N N . SER A 1 102 ? 116.131 -12.421 41.549 1.00 8.27 102 SER A N 1
ATOM 791 C CA . SER A 1 102 ? 116.757 -11.775 40.386 1.00 8.23 102 SER A CA 1
ATOM 792 C C . SER A 1 102 ? 115.922 -10.609 39.871 1.00 8.95 102 SER A C 1
ATOM 793 O O . SER A 1 102 ? 116.407 -9.784 39.097 1.00 8.38 102 SER A O 1
ATOM 796 N N . LYS A 1 103 ? 114.659 -10.554 40.288 1.00 9.17 103 LYS A N 1
ATOM 797 C CA . LYS A 1 103 ? 113.765 -9.482 39.884 1.00 10.05 103 LYS A CA 1
ATOM 798 C C . LYS A 1 103 ? 113.663 -8.427 40.988 1.00 9.73 103 LYS A C 1
ATOM 799 O O . LYS A 1 103 ? 112.794 -7.555 40.946 1.00 10.81 103 LYS A O 1
ATOM 805 N N . GLY A 1 104 ? 114.545 -8.517 41.972 1.00 9.14 104 GLY A N 1
ATOM 806 C CA . GLY A 1 104 ? 114.593 -7.548 43.061 1.00 8.62 104 GLY A CA 1
ATOM 807 C C . GLY A 1 104 ? 113.456 -7.726 44.053 1.00 8.42 104 GLY A C 1
ATOM 808 O O . GLY A 1 104 ? 113.238 -6.868 44.912 1.00 8.33 104 GLY A O 1
ATOM 817 N N . ILE A 1 106 ? 111.284 -10.003 47.118 1.00 7.14 106 ILE A N 1
ATOM 818 C CA . ILE A 1 106 ? 111.504 -10.909 48.222 1.00 7.40 106 ILE A CA 1
ATOM 819 C C . ILE A 1 106 ? 110.765 -12.237 48.042 1.00 7.35 106 ILE A C 1
ATOM 820 O O . ILE A 1 106 ? 109.589 -12.260 47.672 1.00 7.39 106 ILE A O 1
ATOM 825 N N . PHE A 1 107 ? 111.470 -13.340 48.305 1.00 7.00 107 PHE A N 1
ATOM 826 C CA . PHE A 1 107 ? 110.889 -14.679 48.273 1.00 7.45 107 PHE A CA 1
ATOM 827 C C . PHE A 1 107 ? 110.655 -15.200 49.684 1.00 7.58 107 PHE A C 1
ATOM 828 O O . PHE A 1 107 ? 111.583 -15.282 50.497 1.00 8.17 107 PHE A O 1
ATOM 836 N N . ILE A 1 108 ? 109.401 -15.530 49.963 1.00 7.89 108 ILE A N 1
ATOM 837 C CA . ILE A 1 108 ? 109.051 -16.306 51.144 1.00 8.12 108 ILE A CA 1
ATOM 838 C C . ILE A 1 108 ? 108.179 -17.503 50.755 1.00 8.20 108 ILE A C 1
ATOM 839 O O . ILE A 1 108 ? 107.820 -17.671 49.587 1.00 7.99 108 ILE A O 1
ATOM 844 N N . SER A 1 109 ? 107.898 -18.377 51.717 1.00 8.20 109 SER A N 1
ATOM 845 C CA . SER A 1 109 ? 107.071 -19.539 51.442 1.00 8.91 109 SER A CA 1
ATOM 846 C C . SER A 1 109 ? 106.358 -20.033 52.680 1.00 9.17 109 SER A C 1
ATOM 847 O O . SER A 1 109 ? 106.715 -19.690 53.803 1.00 9.56 109 SER A O 1
ATOM 850 N N . THR A 1 110 ? 105.338 -20.839 52.458 1.00 9.53 110 THR A N 1
ATOM 851 C CA . THR A 1 110 ? 104.640 -21.499 53.528 1.00 9.99 110 THR A CA 1
ATOM 852 C C . THR A 1 110 ? 105.110 -22.941 53.577 1.00 10.19 110 THR A C 1
ATOM 853 O O . THR A 1 110 ? 105.210 -23.591 52.550 1.00 9.70 110 THR A O 1
ATOM 857 N N . LEU A 1 111 ? 105.413 -23.426 54.777 1.00 10.45 111 LEU A N 1
ATOM 858 C CA . LEU A 1 111 ? 105.776 -24.823 54.970 1.00 10.43 111 LEU A CA 1
ATOM 859 C C . LEU A 1 111 ? 104.580 -25.579 55.474 1.00 10.17 111 LEU A C 1
ATOM 860 O O . LEU A 1 111 ? 103.766 -25.028 56.204 1.00 9.60 111 LEU A O 1
ATOM 865 N N . PHE A 1 112 ? 104.481 -26.849 55.101 1.00 10.15 112 PHE A N 1
ATOM 866 C CA . PHE A 1 112 ? 103.405 -27.688 55.590 1.00 10.24 112 PHE A CA 1
ATOM 867 C C . PHE A 1 112 ? 103.916 -28.927 56.290 1.00 9.88 112 PHE A C 1
ATOM 868 O O . PHE A 1 112 ? 103.144 -29.818 56.592 1.00 11.24 112 PHE A O 1
ATOM 876 N N . SER A 1 113 ? 105.213 -28.960 56.587 1.00 10.04 113 SER A N 1
ATOM 877 C CA . SER A 1 113 ? 105.845 -30.125 57.188 1.00 9.10 113 SER A CA 1
ATOM 878 C C . SER A 1 113 ? 107.193 -29.750 57.765 1.00 9.20 113 SER A C 1
ATOM 879 O O . SER A 1 113 ? 107.735 -28.680 57.454 1.00 8.61 113 SER A O 1
ATOM 882 N N . ARG A 1 114 ? 107.720 -30.634 58.609 1.00 8.80 114 ARG A N 1
ATOM 883 C CA . ARG A 1 114 ? 109.075 -30.521 59.120 1.00 9.02 114 ARG A CA 1
ATOM 884 C C . ARG A 1 114 ? 110.083 -30.473 57.974 1.00 8.73 114 ARG A C 1
ATOM 885 O O . ARG A 1 114 ? 110.964 -29.622 57.953 1.00 8.53 114 ARG A O 1
ATOM 893 N N . ALA A 1 115 ? 109.938 -31.370 57.009 1.00 8.04 115 ALA A N 1
ATOM 894 C CA . ALA A 1 115 ? 110.897 -31.458 55.921 1.00 8.28 115 ALA A CA 1
ATOM 895 C C . ALA A 1 115 ? 110.908 -30.133 55.136 1.00 8.03 115 ALA A C 1
ATOM 896 O O . ALA A 1 115 ? 111.969 -29.637 54.762 1.00 8.21 115 ALA A O 1
ATOM 898 N N . ALA A 1 116 ? 109.729 -29.558 54.923 1.00 7.48 116 ALA A N 1
ATOM 899 C CA . ALA A 1 116 ? 109.621 -28.275 54.216 1.00 7.83 116 ALA A CA 1
ATOM 900 C C . ALA A 1 116 ? 110.244 -27.145 55.044 1.00 7.64 116 ALA A C 1
ATOM 901 O O . ALA A 1 116 ? 110.931 -26.298 54.499 1.00 7.23 116 ALA A O 1
ATOM 903 N N . ALA A 1 117 ? 110.028 -27.144 56.359 1.00 7.04 117 ALA A N 1
ATOM 904 C CA . ALA A 1 117 ? 110.643 -26.125 57.217 1.00 6.49 117 ALA A CA 1
ATOM 905 C C . ALA A 1 117 ? 112.160 -26.174 57.075 1.00 7.15 117 ALA A C 1
ATOM 906 O O . ALA A 1 117 ? 112.827 -25.160 56.933 1.00 7.21 117 ALA A O 1
ATOM 908 N N . LEU A 1 118 ? 112.695 -27.380 57.123 1.00 7.61 118 LEU A N 1
ATOM 909 C CA . LEU A 1 118 ? 114.130 -27.559 57.048 1.00 7.85 118 LEU A CA 1
ATOM 910 C C . LEU A 1 118 ? 114.661 -27.170 55.673 1.00 8.03 118 LEU A C 1
ATOM 911 O O . LEU A 1 118 ? 115.728 -26.574 55.565 1.00 8.59 118 LEU A O 1
ATOM 916 N N . ARG A 1 119 ? 113.914 -27.492 54.623 1.00 8.41 119 ARG A N 1
ATOM 917 C CA . ARG A 1 119 ? 114.293 -27.081 53.273 1.00 8.40 119 ARG A CA 1
ATOM 918 C C . ARG A 1 119 ? 114.365 -25.552 53.171 1.00 8.28 119 ARG A C 1
ATOM 919 O O . ARG A 1 119 ? 115.303 -25.001 52.594 1.00 8.15 119 ARG A O 1
ATOM 927 N N . LEU A 1 120 ? 113.374 -24.874 53.733 1.00 8.25 120 LEU A N 1
ATOM 928 C CA . LEU A 1 120 ? 113.309 -23.422 53.638 1.00 8.03 120 LEU A CA 1
ATOM 929 C C . LEU A 1 120 ? 114.439 -22.773 54.452 1.00 8.53 120 LEU A C 1
ATOM 930 O O . LEU A 1 120 ? 115.012 -21.758 54.040 1.00 8.49 120 LEU A O 1
ATOM 935 N N . GLN A 1 121 ? 114.770 -23.370 55.593 1.00 8.89 121 GLN A N 1
ATOM 936 C CA . GLN A 1 121 ? 115.885 -22.904 56.407 1.00 8.97 121 GLN A CA 1
ATOM 937 C C . GLN A 1 121 ? 117.214 -23.042 55.651 1.00 9.10 121 GLN A C 1
ATOM 938 O O . GLN A 1 121 ? 118.062 -22.175 55.773 1.00 8.46 121 GLN A O 1
ATOM 944 N N . ARG A 1 122 ? 117.393 -24.119 54.877 1.00 8.85 122 ARG A N 1
ATOM 945 C CA . ARG A 1 122 ? 118.616 -24.281 54.076 1.00 9.64 122 ARG A CA 1
ATOM 946 C C . ARG A 1 122 ? 118.689 -23.153 53.049 1.00 10.31 122 ARG A C 1
ATOM 947 O O . ARG A 1 122 ? 119.776 -22.640 52.739 1.00 9.28 122 ARG A O 1
ATOM 963 N N . ASP A 1 124 ? 117.400 -20.292 53.569 1.00 11.22 124 ASP A N 1
ATOM 964 C CA . ASP A 1 124 ? 117.575 -19.078 54.384 1.00 11.78 124 ASP A CA 1
ATOM 965 C C . ASP A 1 124 ? 116.590 -17.968 54.040 1.00 11.17 124 ASP A C 1
ATOM 966 O O . ASP A 1 124 ? 116.988 -16.817 53.860 1.00 11.84 124 ASP A O 1
ATOM 971 N N . ILE A 1 125 ? 115.300 -18.289 53.942 1.00 9.91 125 ILE A N 1
ATOM 972 C CA . ILE A 1 125 ? 114.334 -17.267 53.618 1.00 9.82 125 ILE A CA 1
ATOM 973 C C . ILE A 1 125 ? 114.216 -16.272 54.785 1.00 9.39 125 ILE A C 1
ATOM 974 O O . ILE A 1 125 ? 114.499 -16.619 55.939 1.00 9.25 125 ILE A O 1
ATOM 979 N N . PRO A 1 126 ? 113.814 -15.023 54.489 1.00 9.89 126 PRO A N 1
ATOM 980 C CA . PRO A 1 126 ? 113.872 -13.986 55.526 1.00 9.72 126 PRO A CA 1
ATOM 981 C C . PRO A 1 126 ? 112.697 -13.990 56.502 1.00 9.81 126 PRO A C 1
ATOM 982 O O . PRO A 1 126 ? 112.756 -13.317 57.529 1.00 10.21 126 PRO A O 1
ATOM 986 N N . ALA A 1 127 ? 111.645 -14.734 56.189 1.00 9.49 127 ALA A N 1
ATOM 987 C CA . ALA A 1 127 ? 110.488 -14.842 57.071 1.00 8.93 127 ALA A CA 1
ATOM 988 C C . ALA A 1 127 ? 109.708 -16.082 56.680 1.00 8.36 127 ALA A C 1
ATOM 989 O O . ALA A 1 127 ? 109.783 -16.517 55.538 1.00 8.59 127 ALA A O 1
ATOM 991 N N . TYR A 1 128 ? 108.994 -16.665 57.631 1.00 8.03 128 TYR A N 1
ATOM 992 C CA . TYR A 1 128 ? 108.272 -17.909 57.413 1.00 8.17 128 TYR A CA 1
ATOM 993 C C . TYR A 1 128 ? 106.792 -17.684 57.547 1.00 8.07 128 TYR A C 1
ATOM 994 O O . TYR A 1 128 ? 106.335 -17.117 58.522 1.00 8.37 128 TYR A O 1
ATOM 1003 N N . LYS A 1 129 ? 106.047 -18.151 56.563 1.00 7.98 129 LYS A N 1
ATOM 1004 C CA . LYS A 1 129 ? 104.597 -18.131 56.644 1.00 7.85 129 LYS A CA 1
ATOM 1005 C C . LYS A 1 129 ? 104.119 -19.485 57.174 1.00 8.60 129 LYS A C 1
ATOM 1006 O O . LYS A 1 129 ? 104.576 -20.543 56.724 1.00 9.16 129 LYS A O 1
ATOM 1012 N N . ILE A 1 130 ? 103.205 -19.430 58.140 1.00 7.96 130 ILE A N 1
ATOM 1013 C CA . ILE A 1 130 ? 102.498 -20.586 58.614 1.00 8.54 130 ILE A CA 1
ATOM 1014 C C . ILE A 1 130 ? 101.043 -20.406 58.239 1.00 8.35 130 ILE A C 1
ATOM 1015 O O . ILE A 1 130 ? 100.407 -19.420 58.601 1.00 9.94 130 ILE A O 1
ATOM 1020 N N . GLY A 1 131 ? 100.548 -21.322 57.416 1.00 8.49 131 GLY A N 1
ATOM 1021 C CA . GLY A 1 131 ? 99.160 -21.312 56.985 1.00 8.15 131 GLY A CA 1
ATOM 1022 C C . GLY A 1 131 ? 98.140 -21.630 58.050 1.00 8.21 131 GLY A C 1
ATOM 1023 O O . GLY A 1 131 ? 98.459 -22.170 59.107 1.00 9.68 131 GLY A O 1
ATOM 1024 N N . SER A 1 132 ? 96.891 -21.285 57.772 1.00 7.75 132 SER A N 1
ATOM 1025 C CA . SER A 1 132 ? 95.818 -21.447 58.752 1.00 7.88 132 SER A CA 1
ATOM 1026 C C . SER A 1 132 ? 95.662 -22.907 59.169 1.00 7.89 132 SER A C 1
ATOM 1027 O O . SER A 1 132 ? 95.297 -23.202 60.293 1.00 7.53 132 SER A O 1
ATOM 1030 N N . GLY A 1 133 ? 95.927 -23.827 58.250 1.00 8.38 133 GLY A N 1
ATOM 1031 C CA . GLY A 1 133 ? 95.834 -25.233 58.558 1.00 7.85 133 GLY A CA 1
ATOM 1032 C C . GLY A 1 133 ? 96.832 -25.671 59.619 1.00 8.54 133 GLY A C 1
ATOM 1033 O O . GLY A 1 133 ? 96.582 -26.639 60.349 1.00 8.73 133 GLY A O 1
ATOM 1034 N N . GLU A 1 134 ? 97.953 -24.960 59.711 1.00 8.88 134 GLU A N 1
ATOM 1035 C CA . GLU A 1 134 ? 99.015 -25.291 60.667 1.00 9.13 134 GLU A CA 1
ATOM 1036 C C . GLU A 1 134 ? 99.043 -24.367 61.886 1.00 9.33 134 GLU A C 1
ATOM 1037 O O . GLU A 1 134 ? 99.941 -24.481 62.728 1.00 9.64 134 GLU A O 1
ATOM 1043 N N . CYS A 1 135 ? 98.075 -23.459 61.976 1.00 9.72 135 CYS A N 1
ATOM 1044 C CA . CYS A 1 135 ? 98.021 -22.501 63.073 1.00 9.71 135 CYS A CA 1
ATOM 1045 C C . CYS A 1 135 ? 97.946 -23.233 64.435 1.00 10.22 135 CYS A C 1
ATOM 1046 O O . CYS A 1 135 ? 98.490 -22.758 65.436 1.00 10.25 135 CYS A O 1
ATOM 1049 N N . ASN A 1 136 ? 97.295 -24.396 64.448 1.00 10.27 136 ASN A N 1
ATOM 1050 C CA . ASN A 1 136 ? 97.201 -25.228 65.649 1.00 10.37 136 ASN A CA 1
ATOM 1051 C C . ASN A 1 136 ? 98.203 -26.384 65.639 1.00 9.90 136 ASN A C 1
ATOM 1052 O O . ASN A 1 136 ? 98.162 -27.267 66.488 1.00 10.73 136 ASN A O 1
ATOM 1057 N N . ASN A 1 137 ? 99.140 -26.360 64.700 1.00 9.41 137 ASN A N 1
ATOM 1058 C CA . ASN A 1 137 ? 100.168 -27.394 64.643 1.00 9.20 137 ASN A CA 1
ATOM 1059 C C . ASN A 1 137 ? 101.366 -26.985 65.477 1.00 9.31 137 ASN A C 1
ATOM 1060 O O . ASN A 1 137 ? 102.391 -26.553 64.967 1.00 8.69 137 ASN A O 1
ATOM 1065 N N . TYR A 1 138 ? 101.216 -27.129 66.782 1.00 9.32 138 TYR A N 1
ATOM 1066 C CA . TYR A 1 138 ? 102.174 -26.562 67.724 1.00 9.68 138 TYR A CA 1
ATOM 1067 C C . TYR A 1 138 ? 103.599 -27.119 67.607 1.00 10.09 138 TYR A C 1
ATOM 1068 O O . TYR A 1 138 ? 104.566 -26.358 67.707 1.00 9.20 138 TYR A O 1
ATOM 1077 N N . PRO A 1 139 ? 103.743 -28.438 67.362 1.00 10.48 139 PRO A N 1
ATOM 1078 C CA . PRO A 1 139 ? 105.073 -28.976 67.108 1.00 10.51 139 PRO A CA 1
ATOM 1079 C C . PRO A 1 139 ? 105.764 -28.324 65.913 1.00 10.25 139 PRO A C 1
ATOM 1080 O O . PRO A 1 139 ? 106.970 -28.042 65.971 1.00 10.37 139 PRO A O 1
ATOM 1084 N N . LEU A 1 140 ? 105.013 -28.046 64.855 1.00 10.63 140 LEU A N 1
ATOM 1085 C CA . LEU A 1 140 ? 105.603 -27.428 63.674 1.00 10.50 140 LEU A CA 1
ATOM 1086 C C . LEU A 1 140 ? 105.962 -25.965 63.950 1.00 10.27 140 LEU A C 1
ATOM 1087 O O . LEU A 1 140 ? 106.999 -25.477 63.500 1.00 9.74 140 LEU A O 1
ATOM 1092 N N . ILE A 1 141 ? 105.100 -25.272 64.689 1.00 9.40 141 ILE A N 1
ATOM 1093 C CA . ILE A 1 141 ? 105.361 -23.898 65.080 1.00 9.87 141 ILE A CA 1
ATOM 1094 C C . ILE A 1 141 ? 106.636 -23.803 65.932 1.00 9.65 141 ILE A C 1
ATOM 1095 O O . ILE A 1 141 ? 107.503 -22.964 65.681 1.00 9.51 141 ILE A O 1
ATOM 1100 N N . LYS A 1 142 ? 106.763 -24.674 66.926 1.00 9.84 142 LYS A N 1
ATOM 1101 C CA . LYS A 1 142 ? 107.986 -24.729 67.715 1.00 10.35 142 LYS A CA 1
ATOM 1102 C C . LYS A 1 142 ? 109.218 -24.847 66.816 1.00 9.44 142 LYS A C 1
ATOM 1103 O O . LYS A 1 142 ? 110.220 -24.158 67.010 1.00 9.97 142 LYS A O 1
ATOM 1109 N N . LEU A 1 143 ? 109.161 -25.747 65.847 1.00 8.85 143 LEU A N 1
ATOM 1110 C CA . LEU A 1 143 ? 110.316 -25.991 64.981 1.00 8.80 143 LEU A CA 1
ATOM 1111 C C . LEU A 1 143 ? 110.677 -24.725 64.213 1.00 9.05 143 LEU A C 1
ATOM 1112 O O . LEU A 1 143 ? 111.828 -24.275 64.231 1.00 8.69 143 LEU A O 1
ATOM 1117 N N . VAL A 1 144 ? 109.686 -24.130 63.564 1.00 9.07 144 VAL A N 1
ATOM 1118 C CA . VAL A 1 144 ? 109.938 -22.947 62.737 1.00 9.95 144 VAL A CA 1
ATOM 1119 C C . VAL A 1 144 ? 110.397 -21.755 63.581 1.00 9.37 144 VAL A C 1
ATOM 1120 O O . VAL A 1 144 ? 111.294 -21.020 63.189 1.00 9.66 144 VAL A O 1
ATOM 1124 N N . ALA A 1 145 ? 109.811 -21.575 64.758 1.00 9.64 145 ALA A N 1
ATOM 1125 C CA . ALA A 1 145 ? 110.214 -20.456 65.614 1.00 9.49 145 ALA A CA 1
ATOM 1126 C C . ALA A 1 145 ? 111.683 -20.575 66.014 1.00 9.89 145 ALA A C 1
ATOM 1127 O O . ALA A 1 145 ? 112.352 -19.572 66.243 1.00 10.37 145 ALA A O 1
ATOM 1129 N N . SER A 1 146 ? 112.173 -21.804 66.117 1.00 9.85 146 SER A N 1
ATOM 1130 C CA . SER A 1 146 ? 113.570 -22.044 66.481 1.00 9.96 146 SER A CA 1
ATOM 1131 C C . SER A 1 146 ? 114.536 -21.535 65.420 1.00 9.86 146 SER A C 1
ATOM 1132 O O . SER A 1 146 ? 115.729 -21.452 65.671 1.00 9.67 146 SER A O 1
ATOM 1135 N N . PHE A 1 147 ? 114.037 -21.168 64.244 1.00 10.03 147 PHE A N 1
ATOM 1136 C CA . PHE A 1 147 ? 114.933 -20.779 63.161 1.00 10.13 147 PHE A CA 1
ATOM 1137 C C . PHE A 1 147 ? 115.452 -19.338 63.300 1.00 10.33 147 PHE A C 1
ATOM 1138 O O . PHE A 1 147 ? 116.382 -18.934 62.589 1.00 9.84 147 PHE A O 1
ATOM 1146 N N . GLY A 1 148 ? 114.824 -18.556 64.179 1.00 10.38 148 GLY A N 1
ATOM 1147 C CA . GLY A 1 148 ? 115.286 -17.193 64.467 1.00 10.29 148 GLY A CA 1
ATOM 1148 C C . GLY A 1 148 ? 114.797 -16.063 63.577 1.00 10.40 148 GLY A C 1
ATOM 1149 O O . GLY A 1 148 ? 115.287 -14.934 63.707 1.00 11.23 148 GLY A O 1
ATOM 1150 N N . LYS A 1 149 ? 113.858 -16.359 62.675 1.00 9.90 149 LYS A N 1
ATOM 1151 C CA . LYS A 1 149 ? 113.308 -15.378 61.725 1.00 9.87 149 LYS A CA 1
ATOM 1152 C C . LYS A 1 149 ? 111.859 -15.016 62.067 1.00 8.79 149 LYS A C 1
ATOM 1153 O O . LYS A 1 149 ? 111.175 -15.768 62.760 1.00 7.15 149 LYS A O 1
ATOM 1159 N N . PRO A 1 150 ? 111.388 -13.854 61.587 1.00 8.15 150 PRO A N 1
ATOM 1160 C CA . PRO A 1 150 ? 109.989 -13.495 61.829 1.00 8.17 150 PRO A CA 1
ATOM 1161 C C . PRO A 1 150 ? 109.007 -14.524 61.277 1.00 7.81 150 PRO A C 1
ATOM 1162 O O . PRO A 1 150 ? 109.290 -15.202 60.291 1.00 8.00 150 PRO A O 1
ATOM 1166 N N . ILE A 1 151 ? 107.843 -14.625 61.901 1.00 7.88 151 ILE A N 1
ATOM 1167 C CA . ILE A 1 151 ? 106.820 -15.539 61.441 1.00 8.53 151 ILE A CA 1
ATOM 1168 C C . ILE A 1 151 ? 105.570 -14.755 61.077 1.00 8.13 151 ILE A C 1
ATOM 1169 O O . ILE A 1 151 ? 105.171 -13.846 61.810 1.00 8.16 151 ILE A O 1
ATOM 1174 N N . ILE A 1 152 ? 104.982 -15.089 59.932 1.00 8.17 152 ILE A N 1
ATOM 1175 C CA . ILE A 1 152 ? 103.680 -14.587 59.551 1.00 8.34 152 ILE A CA 1
ATOM 1176 C C . ILE A 1 152 ? 102.713 -15.754 59.731 1.00 8.43 152 ILE A C 1
ATOM 1177 O O . ILE A 1 152 ? 102.795 -16.785 59.038 1.00 8.39 152 ILE A O 1
ATOM 1182 N N . LEU A 1 153 ? 101.811 -15.606 60.688 1.00 8.36 153 LEU A N 1
ATOM 1183 C CA . LEU A 1 153 ? 100.922 -16.692 61.055 1.00 8.36 153 LEU A CA 1
ATOM 1184 C C . LEU A 1 153 ? 99.487 -16.388 60.665 1.00 8.90 153 LEU A C 1
ATOM 1185 O O . LEU A 1 153 ? 98.906 -15.423 61.172 1.00 7.92 153 LEU A O 1
ATOM 1190 N N . SER A 1 154 ? 98.925 -17.186 59.748 1.00 9.14 154 SER A N 1
ATOM 1191 C CA . SER A 1 154 ? 97.515 -17.046 59.396 1.00 9.84 154 SER A CA 1
ATOM 1192 C C . SER A 1 154 ? 96.686 -17.777 60.412 1.00 9.41 154 SER A C 1
ATOM 1193 O O . SER A 1 154 ? 97.099 -18.802 60.952 1.00 9.86 154 SER A O 1
ATOM 1196 N N . THR A 1 155 ? 95.488 -17.277 60.655 1.00 8.69 155 THR A N 1
ATOM 1197 C CA . THR A 1 155 ? 94.723 -17.751 61.783 1.00 8.70 155 THR A CA 1
ATOM 1198 C C . THR A 1 155 ? 93.310 -18.197 61.426 1.00 8.74 155 THR A C 1
ATOM 1199 O O . THR A 1 155 ? 92.459 -18.294 62.303 1.00 8.46 155 THR A O 1
ATOM 1203 N N . GLY A 1 156 ? 93.047 -18.495 60.155 1.00 9.99 156 GLY A N 1
ATOM 1204 C CA . GLY A 1 156 ? 91.758 -19.092 59.786 1.00 10.02 156 GLY A CA 1
ATOM 1205 C C . GLY A 1 156 ? 91.463 -20.367 60.567 1.00 10.56 156 GLY A C 1
ATOM 1206 O O . GLY A 1 156 ? 92.374 -21.036 61.021 1.00 11.66 156 GLY A O 1
ATOM 1215 N N . ASN A 1 158 ? 90.632 -21.019 63.455 1.00 11.28 158 ASN A N 1
ATOM 1216 C CA . ASN A 1 158 ? 91.154 -21.075 64.812 1.00 11.29 158 ASN A CA 1
ATOM 1217 C C . ASN A 1 158 ? 90.609 -19.958 65.712 1.00 10.93 158 ASN A C 1
ATOM 1218 O O . ASN A 1 158 ? 90.453 -18.820 65.297 1.00 10.47 158 ASN A O 1
ATOM 1223 N N . SER A 1 159 ? 90.332 -20.312 66.952 1.00 11.39 159 SER A N 1
ATOM 1224 C CA . SER A 1 159 ? 89.874 -19.355 67.940 1.00 11.51 159 SER A CA 1
ATOM 1225 C C . SER A 1 159 ? 91.055 -18.633 68.553 1.00 11.46 159 SER A C 1
ATOM 1226 O O . SER A 1 159 ? 92.203 -19.100 68.468 1.00 11.75 159 SER A O 1
ATOM 1229 N N . ILE A 1 160 ? 90.769 -17.494 69.172 1.00 11.50 160 ILE A N 1
ATOM 1230 C CA . ILE A 1 160 ? 91.759 -16.757 69.962 1.00 11.60 160 ILE A CA 1
ATOM 1231 C C . ILE A 1 160 ? 92.479 -17.707 70.922 1.00 11.05 160 ILE A C 1
ATOM 1232 O O . ILE A 1 160 ? 93.710 -17.706 70.999 1.00 11.56 160 ILE A O 1
ATOM 1237 N N . GLU A 1 161 ? 91.722 -18.544 71.624 1.00 11.08 161 GLU A N 1
ATOM 1238 C CA . GLU A 1 161 ? 92.303 -19.497 72.583 1.00 11.25 161 GLU A CA 1
ATOM 1239 C C . GLU A 1 161 ? 93.370 -20.412 71.950 1.00 10.88 161 GLU A C 1
ATOM 1240 O O . GLU A 1 161 ? 94.453 -20.625 72.514 1.00 10.15 161 GLU A O 1
ATOM 1246 N N . SER A 1 162 ? 93.056 -20.935 70.769 1.00 9.88 162 SER A N 1
ATOM 1247 C CA . SER A 1 162 ? 93.941 -21.816 70.030 1.00 9.75 162 SER A CA 1
ATOM 1248 C C . SER A 1 162 ? 95.177 -21.081 69.543 1.00 9.39 162 SER A C 1
ATOM 1249 O O . SER A 1 162 ? 96.290 -21.598 69.627 1.00 9.69 162 SER A O 1
ATOM 1252 N N . ILE A 1 163 ? 94.966 -19.872 69.035 1.00 8.79 163 ILE A N 1
ATOM 1253 C CA . ILE A 1 163 ? 96.044 -19.028 68.561 1.00 8.95 163 ILE A CA 1
ATOM 1254 C C . ILE A 1 163 ? 96.989 -18.639 69.711 1.00 9.07 163 ILE A C 1
ATOM 1255 O O . ILE A 1 163 ? 98.201 -18.521 69.524 1.00 8.47 163 ILE A O 1
ATOM 1260 N N . LYS A 1 164 ? 96.432 -18.437 70.898 1.00 9.38 164 LYS A N 1
ATOM 1261 C CA . LYS A 1 164 ? 97.237 -18.052 72.057 1.00 10.02 164 LYS A CA 1
ATOM 1262 C C . LYS A 1 164 ? 98.411 -18.995 72.299 1.00 9.91 164 LYS A C 1
ATOM 1263 O O . LYS A 1 164 ? 99.521 -18.552 72.653 1.00 9.29 164 LYS A O 1
ATOM 1269 N N . LYS A 1 165 ? 98.170 -20.297 72.152 1.00 9.24 165 LYS A N 1
ATOM 1270 C CA . LYS A 1 165 ? 99.221 -21.273 72.382 1.00 9.46 165 LYS A CA 1
ATOM 1271 C C . LYS A 1 165 ? 100.320 -21.132 71.332 1.00 9.04 165 LYS A C 1
ATOM 1272 O O . LYS A 1 165 ? 101.500 -21.331 71.616 1.00 8.82 165 LYS A O 1
ATOM 1278 N N . SER A 1 166 ? 99.942 -20.779 70.110 1.00 8.59 166 SER A N 1
ATOM 1279 C CA . SER A 1 166 ? 100.939 -20.597 69.075 1.00 8.41 166 SER A CA 1
ATOM 1280 C C . SER A 1 166 ? 101.748 -19.319 69.328 1.00 8.47 166 SER A C 1
ATOM 1281 O O . SER A 1 166 ? 102.958 -19.302 69.183 1.00 8.12 166 SER A O 1
ATOM 1284 N N . VAL A 1 167 ? 101.066 -18.251 69.721 1.00 8.50 167 VAL A N 1
ATOM 1285 C CA . VAL A 1 167 ? 101.760 -16.995 70.036 1.00 8.54 167 VAL A CA 1
ATOM 1286 C C . VAL A 1 167 ? 102.726 -17.202 71.219 1.00 8.75 167 VAL A C 1
ATOM 1287 O O . VAL A 1 167 ? 103.854 -16.675 71.228 1.00 8.31 167 VAL A O 1
ATOM 1291 N N . GLU A 1 168 ? 102.299 -17.980 72.210 1.00 8.42 168 GLU A N 1
ATOM 1292 C CA . GLU A 1 168 ? 103.168 -18.308 73.347 1.00 8.69 168 GLU A CA 1
ATOM 1293 C C . GLU A 1 168 ? 104.493 -18.942 72.897 1.00 8.10 168 GLU A C 1
ATOM 1294 O O . GLU A 1 168 ? 105.577 -18.590 73.388 1.00 6.86 168 GLU A O 1
ATOM 1300 N N . ILE A 1 169 ? 104.406 -19.874 71.954 1.00 7.20 169 ILE A N 1
ATOM 1301 C CA . ILE A 1 169 ? 105.602 -20.551 71.435 1.00 7.15 169 ILE A CA 1
ATOM 1302 C C . ILE A 1 169 ? 106.510 -19.573 70.680 1.00 7.13 169 ILE A C 1
ATOM 1303 O O . ILE A 1 169 ? 107.727 -19.579 70.835 1.00 7.24 169 ILE A O 1
ATOM 1308 N N . ILE A 1 170 ? 105.902 -18.717 69.870 1.00 6.87 170 ILE A N 1
ATOM 1309 C CA . ILE A 1 170 ? 106.645 -17.736 69.103 1.00 6.96 170 ILE A CA 1
ATOM 1310 C C . ILE A 1 170 ? 107.393 -16.767 70.033 1.00 6.96 170 ILE A C 1
ATOM 1311 O O . ILE A 1 170 ? 108.596 -16.513 69.849 1.00 7.00 170 ILE A O 1
ATOM 1316 N N . ARG A 1 171 ? 106.700 -16.245 71.042 1.00 7.14 171 ARG A N 1
ATOM 1317 C CA . ARG A 1 171 ? 107.338 -15.308 71.979 1.00 7.81 171 ARG A CA 1
ATOM 1318 C C . ARG A 1 171 ? 108.504 -15.958 72.720 1.00 8.21 171 ARG A C 1
ATOM 1319 O O . ARG A 1 171 ? 109.554 -15.345 72.898 1.00 8.19 171 ARG A O 1
ATOM 1327 N N . GLU A 1 172 ? 108.312 -17.189 73.184 1.00 8.86 172 GLU A N 1
ATOM 1328 C CA . GLU A 1 172 ? 109.395 -17.921 73.867 1.00 9.48 172 GLU A CA 1
ATOM 1329 C C . GLU A 1 172 ? 110.666 -17.981 73.011 1.00 9.40 172 GLU A C 1
ATOM 1330 O O . GLU A 1 172 ? 111.796 -17.904 73.518 1.00 9.03 172 GLU A O 1
ATOM 1336 N N . ALA A 1 173 ? 110.482 -18.137 71.710 1.00 9.53 173 ALA A N 1
ATOM 1337 C CA . ALA A 1 173 ? 111.603 -18.248 70.791 1.00 9.51 173 ALA A CA 1
ATOM 1338 C C . ALA A 1 173 ? 112.192 -16.857 70.548 1.00 9.60 173 ALA A C 1
ATOM 1339 O O . ALA A 1 173 ? 113.303 -16.721 70.056 1.00 10.41 173 ALA A O 1
ATOM 1341 N N . GLY A 1 174 ? 111.431 -15.827 70.894 1.00 9.18 174 GLY A N 1
ATOM 1342 C CA . GLY A 1 174 ? 111.884 -14.446 70.765 1.00 9.28 174 GLY A CA 1
ATOM 1343 C C . GLY A 1 174 ? 111.976 -13.907 69.344 1.00 8.87 174 GLY A C 1
ATOM 1344 O O . GLY A 1 174 ? 112.858 -13.117 69.034 1.00 9.15 174 GLY A O 1
ATOM 1345 N N . VAL A 1 175 ? 111.072 -14.319 68.469 1.00 8.03 175 VAL A N 1
ATOM 1346 C CA . VAL A 1 175 ? 111.056 -13.757 67.117 1.00 7.80 175 VAL A CA 1
ATOM 1347 C C . VAL A 1 175 ? 109.808 -12.898 66.980 1.00 7.19 175 VAL A C 1
ATOM 1348 O O . VAL A 1 175 ? 108.788 -13.191 67.595 1.00 6.77 175 VAL A O 1
ATOM 1352 N N . PRO A 1 176 ? 109.888 -11.819 66.196 1.00 7.36 176 PRO A N 1
ATOM 1353 C CA . PRO A 1 176 ? 108.688 -11.029 65.951 1.00 7.29 176 PRO A CA 1
ATOM 1354 C C . PRO A 1 176 ? 107.698 -11.792 65.081 1.00 7.31 176 PRO A C 1
ATOM 1355 O O . PRO A 1 176 ? 108.073 -12.741 64.399 1.00 7.69 176 PRO A O 1
ATOM 1359 N N . TYR A 1 177 ? 106.438 -11.382 65.094 1.00 7.03 177 TYR A N 1
ATOM 1360 C CA . TYR A 1 177 ? 105.425 -12.126 64.341 1.00 6.58 177 TYR A CA 1
ATOM 1361 C C . TYR A 1 177 ? 104.254 -11.257 63.926 1.00 6.75 177 TYR A C 1
ATOM 1362 O O . TYR A 1 177 ? 104.003 -10.208 64.514 1.00 7.23 177 TYR A O 1
ATOM 1371 N N . ALA A 1 178 ? 103.569 -11.690 62.871 1.00 6.60 178 ALA A N 1
ATOM 1372 C CA . ALA A 1 178 ? 102.334 -11.076 62.424 1.00 6.61 178 ALA A CA 1
ATOM 1373 C C . ALA A 1 178 ? 101.231 -12.103 62.534 1.00 6.73 178 ALA A C 1
ATOM 1374 O O . ALA A 1 178 ? 101.484 -13.299 62.430 1.00 7.45 178 ALA A O 1
ATOM 1376 N N . LEU A 1 179 ? 100.003 -11.644 62.730 1.00 6.26 179 LEU A N 1
ATOM 1377 C CA . LEU A 1 179 ? 98.829 -12.507 62.691 1.00 6.76 179 LEU A CA 1
ATOM 1378 C C . LEU A 1 179 ? 97.947 -12.034 61.572 1.00 6.67 179 LEU A C 1
ATOM 1379 O O . LEU A 1 179 ? 97.596 -10.868 61.547 1.00 7.15 179 LEU A O 1
ATOM 1384 N N . LEU A 1 180 ? 97.609 -12.916 60.638 1.00 6.75 180 LEU A N 1
ATOM 1385 C CA . LEU A 1 180 ? 96.682 -12.543 59.574 1.00 6.88 180 LEU A CA 1
ATOM 1386 C C . LEU A 1 180 ? 95.338 -13.181 59.879 1.00 7.46 180 LEU A C 1
ATOM 1387 O O . LEU A 1 180 ? 95.250 -14.393 60.069 1.00 8.58 180 LEU A O 1
ATOM 1392 N N . HIS A 1 181 ? 94.296 -12.371 59.961 1.00 7.22 181 HIS A N 1
ATOM 1393 C CA . HIS A 1 181 ? 92.951 -12.884 60.020 1.00 7.40 181 HIS A CA 1
ATOM 1394 C C . HIS A 1 181 ? 92.675 -13.524 58.664 1.00 7.86 181 HIS A C 1
ATOM 1395 O O . HIS A 1 181 ? 93.249 -13.118 57.667 1.00 7.40 181 HIS A O 1
ATOM 1402 N N . CYS A 1 182 ? 91.846 -14.551 58.643 1.00 7.83 182 CYS A N 1
ATOM 1403 C CA . CYS A 1 182 ? 91.671 -15.333 57.418 1.00 8.70 182 CYS A CA 1
ATOM 1404 C C . CYS A 1 182 ? 90.411 -16.179 57.531 1.00 8.61 182 CYS A C 1
ATOM 1405 O O . CYS A 1 182 ? 89.998 -16.522 58.624 1.00 8.24 182 CYS A O 1
ATOM 1408 N N . THR A 1 183 ? 89.798 -16.483 56.392 1.00 7.93 183 THR A N 1
ATOM 1409 C CA . THR A 1 183 ? 88.709 -17.433 56.309 1.00 7.95 183 THR A CA 1
ATOM 1410 C C . THR A 1 183 ? 89.056 -18.361 55.125 1.00 8.13 183 THR A C 1
ATOM 1411 O O . THR A 1 183 ? 89.354 -17.890 54.034 1.00 8.29 183 THR A O 1
ATOM 1415 N N . ASN A 1 184 ? 89.035 -19.671 55.355 1.00 7.86 184 ASN A N 1
ATOM 1416 C CA . ASN A 1 184 ? 89.599 -20.610 54.396 1.00 7.64 184 ASN A CA 1
ATOM 1417 C C . ASN A 1 184 ? 88.530 -21.362 53.649 1.00 7.40 184 ASN A C 1
ATOM 1418 O O . ASN A 1 184 ? 88.391 -22.573 53.792 1.00 7.08 184 ASN A O 1
ATOM 1423 N N . ILE A 1 185 ? 87.761 -20.601 52.869 1.00 8.16 185 ILE A N 1
ATOM 1424 C CA . ILE A 1 185 ? 86.847 -21.126 51.869 1.00 8.21 185 ILE A CA 1
ATOM 1425 C C . ILE A 1 185 ? 87.306 -20.554 50.521 1.00 8.46 185 ILE A C 1
ATOM 1426 O O . ILE A 1 185 ? 87.633 -19.371 50.422 1.00 8.02 185 ILE A O 1
ATOM 1431 N N . TYR A 1 186 ? 87.366 -21.398 49.499 1.00 8.03 186 TYR A N 1
ATOM 1432 C CA . TYR A 1 186 ? 87.931 -20.998 48.222 1.00 8.37 186 TYR A CA 1
ATOM 1433 C C . TYR A 1 186 ? 86.898 -21.074 47.113 1.00 8.05 186 TYR A C 1
ATOM 1434 O O . TYR A 1 186 ? 86.681 -22.134 46.527 1.00 8.44 186 TYR A O 1
ATOM 1443 N N . PRO A 1 187 ? 86.233 -19.952 46.825 1.00 8.39 187 PRO A N 1
ATOM 1444 C CA . PRO A 1 187 ? 86.323 -18.635 47.411 1.00 7.78 187 PRO A CA 1
ATOM 1445 C C . PRO A 1 187 ? 85.433 -18.404 48.610 1.00 8.03 187 PRO A C 1
ATOM 1446 O O . PRO A 1 187 ? 84.487 -19.166 48.856 1.00 7.93 187 PRO A O 1
ATOM 1450 N N . THR A 1 188 ? 85.707 -17.304 49.296 1.00 7.65 188 THR A N 1
ATOM 1451 C CA . THR A 1 188 ? 84.974 -16.889 50.482 1.00 7.83 188 THR A CA 1
ATOM 1452 C C . THR A 1 188 ? 83.932 -15.828 50.152 1.00 6.94 188 THR A C 1
ATOM 1453 O O . THR A 1 188 ? 84.251 -14.828 49.507 1.00 7.24 188 THR A O 1
ATOM 1457 N N . PRO A 1 189 ? 82.683 -16.014 50.617 1.00 6.87 189 PRO A N 1
ATOM 1458 C CA . PRO A 1 189 ? 81.689 -14.962 50.455 1.00 6.42 189 PRO A CA 1
ATOM 1459 C C . PRO A 1 189 ? 81.989 -13.791 51.378 1.00 5.87 189 PRO A C 1
ATOM 1460 O O . PRO A 1 189 ? 82.595 -13.969 52.436 1.00 5.58 189 PRO A O 1
ATOM 1464 N N . TYR A 1 190 ? 81.578 -12.599 50.963 1.00 5.91 190 TYR A N 1
ATOM 1465 C CA . TYR A 1 190 ? 81.837 -11.398 51.734 1.00 6.13 190 TYR A CA 1
ATOM 1466 C C . TYR A 1 190 ? 81.336 -11.570 53.162 1.00 6.67 190 TYR A C 1
ATOM 1467 O O . TYR A 1 190 ? 81.955 -11.129 54.113 1.00 5.96 190 TYR A O 1
ATOM 1476 N N . GLU A 1 191 ? 80.168 -12.178 53.303 1.00 7.32 191 GLU A N 1
ATOM 1477 C CA . GLU A 1 191 ? 79.539 -12.282 54.607 1.00 8.00 191 GLU A CA 1
ATOM 1478 C C . GLU A 1 191 ? 80.339 -13.095 55.629 1.00 7.42 191 GLU A C 1
ATOM 1479 O O . GLU A 1 191 ? 80.081 -12.999 56.829 1.00 7.03 191 GLU A O 1
ATOM 1485 N N . ASP A 1 192 ? 81.302 -13.895 55.174 1.00 6.74 192 ASP A N 1
ATOM 1486 C CA . ASP A 1 192 ? 82.063 -14.748 56.078 1.00 6.95 192 ASP A CA 1
ATOM 1487 C C . ASP A 1 192 ? 83.400 -14.122 56.477 1.00 6.70 192 ASP A C 1
ATOM 1488 O O . ASP A 1 192 ? 84.102 -14.662 57.329 1.00 7.50 192 ASP A O 1
ATOM 1493 N N . VAL A 1 193 ? 83.731 -12.959 55.910 1.00 6.23 193 VAL A N 1
ATOM 1494 C CA . VAL A 1 193 ? 85.057 -12.329 56.146 1.00 6.47 193 VAL A CA 1
ATOM 1495 C C . VAL A 1 193 ? 85.269 -11.841 57.590 1.00 5.94 193 VAL A C 1
ATOM 1496 O O . VAL A 1 193 ? 86.342 -12.032 58.166 1.00 6.41 193 VAL A O 1
ATOM 1500 N N . ARG A 1 194 ? 84.263 -11.189 58.163 1.00 6.28 194 ARG A N 1
ATOM 1501 C CA . ARG A 1 194 ? 84.339 -10.701 59.540 1.00 6.19 194 ARG A CA 1
ATOM 1502 C C . ARG A 1 194 ? 85.606 -9.883 59.809 1.00 6.47 194 ARG A C 1
ATOM 1503 O O . ARG A 1 194 ? 86.449 -10.289 60.606 1.00 6.00 194 ARG A O 1
ATOM 1511 N N . LEU A 1 195 ? 85.746 -8.730 59.145 1.00 6.36 195 LEU A N 1
ATOM 1512 C CA . LEU A 1 195 ? 86.905 -7.857 59.351 1.00 6.99 195 LEU A CA 1
ATOM 1513 C C . LEU A 1 195 ? 87.186 -7.543 60.819 1.00 6.73 195 LEU A C 1
ATOM 1514 O O . LEU A 1 195 ? 88.339 -7.362 61.207 1.00 7.41 195 LEU A O 1
ATOM 1519 N N . GLY A 1 196 ? 86.139 -7.509 61.627 1.00 7.51 196 GLY A N 1
ATOM 1520 C CA . GLY A 1 196 ? 86.260 -7.293 63.072 1.00 7.86 196 GLY A CA 1
ATOM 1521 C C . GLY A 1 196 ? 87.126 -8.299 63.784 1.00 7.83 196 GLY A C 1
ATOM 1522 O O . GLY A 1 196 ? 87.610 -8.044 64.909 1.00 7.49 196 GLY A O 1
ATOM 1523 N N . GLY A 1 197 ? 87.317 -9.445 63.147 1.00 7.60 197 GLY A N 1
ATOM 1524 C CA . GLY A 1 197 ? 88.235 -10.440 63.644 1.00 8.25 197 GLY A CA 1
ATOM 1525 C C . GLY A 1 197 ? 89.630 -9.874 63.808 1.00 8.27 197 GLY A C 1
ATOM 1526 O O . GLY A 1 197 ? 90.372 -10.312 64.673 1.00 8.83 197 GLY A O 1
ATOM 1535 N N . ASN A 1 199 ? 90.396 -6.773 64.777 1.00 8.56 199 ASN A N 1
ATOM 1536 C CA . ASN A 1 199 ? 90.352 -6.072 66.071 1.00 9.67 199 ASN A CA 1
ATOM 1537 C C . ASN A 1 199 ? 90.449 -7.047 67.239 1.00 8.72 199 ASN A C 1
ATOM 1538 O O . ASN A 1 199 ? 91.122 -6.771 68.242 1.00 8.31 199 ASN A O 1
ATOM 1543 N N . ASP A 1 200 ? 89.779 -8.187 67.109 1.00 8.20 200 ASP A N 1
ATOM 1544 C CA . ASP A 1 200 ? 89.810 -9.199 68.161 1.00 8.39 200 ASP A CA 1
ATOM 1545 C C . ASP A 1 200 ? 91.256 -9.656 68.346 1.00 8.48 200 ASP A C 1
ATOM 1546 O O . ASP A 1 200 ? 91.738 -9.771 69.481 1.00 7.68 200 ASP A O 1
ATOM 1551 N N . LEU A 1 201 ? 91.954 -9.884 67.234 1.00 8.08 201 LEU A N 1
ATOM 1552 C CA . LEU A 1 201 ? 93.336 -10.328 67.296 1.00 8.33 201 LEU A CA 1
ATOM 1553 C C . LEU A 1 201 ? 94.247 -9.284 67.937 1.00 8.28 201 LEU A C 1
ATOM 1554 O O . LEU A 1 201 ? 95.068 -9.623 68.786 1.00 8.34 201 LEU A O 1
ATOM 1559 N N . SER A 1 202 ? 94.145 -8.038 67.493 1.00 8.35 202 SER A N 1
ATOM 1560 C CA A SER A 1 202 ? 95.019 -6.994 68.032 0.50 8.61 202 SER A CA 1
ATOM 1561 C CA B SER A 1 202 ? 94.992 -6.978 68.022 0.50 8.71 202 SER A CA 1
ATOM 1562 C C . SER A 1 202 ? 94.777 -6.789 69.523 1.00 8.64 202 SER A C 1
ATOM 1563 O O . SER A 1 202 ? 95.733 -6.600 70.283 1.00 8.39 202 SER A O 1
ATOM 1568 N N . GLU A 1 203 ? 93.515 -6.860 69.948 1.00 8.34 203 GLU A N 1
ATOM 1569 C CA . GLU A 1 203 ? 93.173 -6.722 71.350 1.00 8.96 203 GLU A CA 1
ATOM 1570 C C . GLU A 1 203 ? 93.799 -7.857 72.165 1.00 8.62 203 GLU A C 1
ATOM 1571 O O . GLU A 1 203 ? 94.395 -7.628 73.220 1.00 7.87 203 GLU A O 1
ATOM 1577 N N . ALA A 1 204 ? 93.682 -9.083 71.665 1.00 7.77 204 ALA A N 1
ATOM 1578 C CA . ALA A 1 204 ? 94.182 -10.242 72.389 1.00 7.50 204 ALA A CA 1
ATOM 1579 C C . ALA A 1 204 ? 95.707 -10.335 72.373 1.00 7.48 204 ALA A C 1
ATOM 1580 O O . ALA A 1 204 ? 96.297 -10.856 73.323 1.00 7.01 204 ALA A O 1
ATOM 1582 N N . PHE A 1 205 ? 96.323 -9.854 71.294 1.00 7.05 205 PHE A N 1
ATOM 1583 C CA . PHE A 1 205 ? 97.766 -9.964 71.091 1.00 7.29 205 PHE A CA 1
ATOM 1584 C C . PHE A 1 205 ? 98.412 -8.623 70.725 1.00 7.30 205 PHE A C 1
ATOM 1585 O O . PHE A 1 205 ? 98.728 -8.383 69.563 1.00 7.14 205 PHE A O 1
ATOM 1593 N N . PRO A 1 206 ? 98.643 -7.758 71.731 1.00 7.38 206 PRO A N 1
ATOM 1594 C CA . PRO A 1 206 ? 99.063 -6.375 71.504 1.00 7.46 206 PRO A CA 1
ATOM 1595 C C . PRO A 1 206 ? 100.421 -6.216 70.851 1.00 7.19 206 PRO A C 1
ATOM 1596 O O . PRO A 1 206 ? 100.720 -5.143 70.345 1.00 7.46 206 PRO A O 1
ATOM 1600 N N . ASP A 1 207 ? 101.235 -7.263 70.859 1.00 7.44 207 ASP A N 1
ATOM 1601 C CA . ASP A 1 207 ? 102.568 -7.196 70.267 1.00 7.64 207 ASP A CA 1
ATOM 1602 C C . ASP A 1 207 ? 102.617 -7.719 68.826 1.00 7.55 207 ASP A C 1
ATOM 1603 O O . ASP A 1 207 ? 103.663 -7.672 68.167 1.00 7.86 207 ASP A O 1
ATOM 1608 N N . ALA A 1 208 ? 101.478 -8.198 68.330 1.00 7.64 208 ALA A N 1
ATOM 1609 C CA . ALA A 1 208 ? 101.376 -8.696 66.949 1.00 7.57 208 ALA A CA 1
ATOM 1610 C C . ALA A 1 208 ? 101.221 -7.574 65.920 1.00 7.92 208 ALA A C 1
ATOM 1611 O O . ALA A 1 208 ? 100.495 -6.603 66.145 1.00 7.76 208 ALA A O 1
ATOM 1613 N N . ILE A 1 209 ? 101.895 -7.731 64.784 1.00 8.34 209 ILE A N 1
ATOM 1614 C CA . ILE A 1 209 ? 101.547 -6.988 63.573 1.00 8.78 209 ILE A CA 1
ATOM 1615 C C . ILE A 1 209 ? 100.311 -7.696 62.998 1.00 8.74 209 ILE A C 1
ATOM 1616 O O . ILE A 1 209 ? 100.260 -8.939 62.987 1.00 10.44 209 ILE A O 1
ATOM 1621 N N . ILE A 1 210 ? 99.299 -6.937 62.569 1.00 7.87 210 ILE A N 1
ATOM 1622 C CA . ILE A 1 210 ? 98.016 -7.515 62.173 1.00 7.15 210 ILE A CA 1
ATOM 1623 C C . ILE A 1 210 ? 97.712 -7.276 60.694 1.00 6.39 210 ILE A C 1
ATOM 1624 O O . ILE A 1 210 ? 97.946 -6.186 60.164 1.00 6.46 210 ILE A O 1
ATOM 1629 N N . GLY A 1 211 ? 97.231 -8.307 60.021 1.00 6.64 211 GLY A N 1
ATOM 1630 C CA . GLY A 1 211 ? 96.860 -8.174 58.617 1.00 6.53 211 GLY A CA 1
ATOM 1631 C C . GLY A 1 211 ? 95.717 -9.091 58.233 1.00 6.39 211 GLY A C 1
ATOM 1632 O O . GLY A 1 211 ? 95.002 -9.596 59.095 1.00 6.48 211 GLY A O 1
ATOM 1633 N N . LEU A 1 212 ? 95.556 -9.287 56.927 1.00 5.56 212 LEU A N 1
ATOM 1634 C CA . LEU A 1 212 ? 94.492 -10.125 56.380 1.00 6.06 212 LEU A CA 1
ATOM 1635 C C . LEU A 1 212 ? 95.040 -10.990 55.257 1.00 6.28 212 LEU A C 1
ATOM 1636 O O . LEU A 1 212 ? 95.769 -10.515 54.379 1.00 7.56 212 LEU A O 1
ATOM 1641 N N . SER A 1 213 ? 94.705 -12.270 55.315 1.00 6.70 213 SER A N 1
ATOM 1642 C CA . SER A 1 213 ? 94.896 -13.188 54.216 1.00 7.24 213 SER A CA 1
ATOM 1643 C C . SER A 1 213 ? 93.506 -13.465 53.690 1.00 7.12 213 SER A C 1
ATOM 1644 O O . SER A 1 213 ? 92.597 -13.776 54.471 1.00 8.58 213 SER A O 1
ATOM 1647 N N . ASP A 1 214 ? 93.310 -13.306 52.389 1.00 6.88 214 ASP A N 1
ATOM 1648 C CA . ASP A 1 214 ? 91.946 -13.272 51.850 1.00 6.59 214 ASP A CA 1
ATOM 1649 C C . ASP A 1 214 ? 91.717 -14.220 50.655 1.00 6.29 214 ASP A C 1
ATOM 1650 O O . ASP A 1 214 ? 92.619 -14.477 49.843 1.00 4.80 214 ASP A O 1
ATOM 1655 N N . HIS A 1 215 ? 90.498 -14.745 50.574 1.00 6.00 215 HIS A N 1
ATOM 1656 C CA . HIS A 1 215 ? 90.111 -15.652 49.495 1.00 5.70 215 HIS A CA 1
ATOM 1657 C C . HIS A 1 215 ? 88.739 -15.305 48.873 1.00 5.73 215 HIS A C 1
ATOM 1658 O O . HIS A 1 215 ? 88.109 -16.162 48.267 1.00 6.06 215 HIS A O 1
ATOM 1665 N N . THR A 1 216 ? 88.325 -14.048 48.997 1.00 5.89 216 THR A N 1
ATOM 1666 C CA . THR A 1 216 ? 87.172 -13.540 48.262 1.00 5.65 216 THR A CA 1
ATOM 1667 C C . THR A 1 216 ? 87.534 -13.322 46.794 1.00 5.90 216 THR A C 1
ATOM 1668 O O . THR A 1 216 ? 88.673 -13.485 46.388 1.00 5.82 216 THR A O 1
ATOM 1672 N N . LEU A 1 217 ? 86.551 -12.920 46.005 1.00 5.80 217 LEU A N 1
ATOM 1673 C CA . LEU A 1 217 ? 86.763 -12.769 44.569 1.00 6.19 217 LEU A CA 1
ATOM 1674 C C . LEU A 1 217 ? 87.361 -11.419 44.157 1.00 5.99 217 LEU A C 1
ATOM 1675 O O . LEU A 1 217 ? 87.611 -11.194 42.971 1.00 6.89 217 LEU A O 1
ATOM 1680 N N . ASP A 1 218 ? 87.554 -10.510 45.101 1.00 5.86 218 ASP A N 1
ATOM 1681 C CA . ASP A 1 218 ? 88.038 -9.175 44.716 1.00 5.62 218 ASP A CA 1
ATOM 1682 C C . ASP A 1 218 ? 88.776 -8.458 45.859 1.00 5.36 218 ASP A C 1
ATOM 1683 O O . ASP A 1 218 ? 89.097 -9.064 46.878 1.00 4.79 218 ASP A O 1
ATOM 1688 N N . ASN A 1 219 ? 89.065 -7.174 45.663 1.00 5.88 219 ASN A N 1
ATOM 1689 C CA . ASN A 1 219 ? 89.942 -6.429 46.566 1.00 5.80 219 ASN A CA 1
ATOM 1690 C C . ASN A 1 219 ? 89.229 -5.779 47.730 1.00 5.99 219 ASN A C 1
ATOM 1691 O O . ASN A 1 219 ? 89.882 -5.199 48.601 1.00 5.63 219 ASN A O 1
ATOM 1696 N N . TYR A 1 220 ? 87.907 -5.836 47.756 1.00 4.94 220 TYR A N 1
ATOM 1697 C CA . TYR A 1 220 ? 87.156 -5.065 48.772 1.00 5.45 220 TYR A CA 1
ATOM 1698 C C . TYR A 1 220 ? 87.546 -5.415 50.217 1.00 5.67 220 TYR A C 1
ATOM 1699 O O . TYR A 1 220 ? 87.817 -4.517 51.032 1.00 6.08 220 TYR A O 1
ATOM 1708 N N . ALA A 1 221 ? 87.593 -6.704 50.544 1.00 5.14 221 ALA A N 1
ATOM 1709 C CA . ALA A 1 221 ? 87.982 -7.116 51.900 1.00 5.34 221 ALA A CA 1
ATOM 1710 C C . ALA A 1 221 ? 89.379 -6.622 52.303 1.00 5.73 221 ALA A C 1
ATOM 1711 O O . ALA A 1 221 ? 89.582 -6.102 53.413 1.00 5.12 221 ALA A O 1
ATOM 1713 N N . CYS A 1 222 ? 90.353 -6.781 51.423 1.00 6.12 222 CYS A N 1
ATOM 1714 C CA . CYS A 1 222 ? 91.692 -6.280 51.710 1.00 5.76 222 CYS A CA 1
ATOM 1715 C C . CYS A 1 222 ? 91.699 -4.753 51.886 1.00 5.86 222 CYS A C 1
ATOM 1716 O O . CYS A 1 222 ? 92.405 -4.229 52.740 1.00 5.35 222 CYS A O 1
ATOM 1719 N N . LEU A 1 223 ? 90.886 -4.033 51.105 1.00 5.83 223 LEU A N 1
ATOM 1720 C CA . LEU A 1 223 ? 90.864 -2.584 51.240 1.00 5.75 223 LEU A CA 1
ATOM 1721 C C . LEU A 1 223 ? 90.283 -2.225 52.595 1.00 6.14 223 LEU A C 1
ATOM 1722 O O . LEU A 1 223 ? 90.807 -1.366 53.287 1.00 6.29 223 LEU A O 1
ATOM 1727 N N . GLY A 1 224 ? 89.217 -2.911 52.988 1.00 7.01 224 GLY A N 1
ATOM 1728 C CA . GLY A 1 224 ? 88.646 -2.700 54.297 1.00 6.76 224 GLY A CA 1
ATOM 1729 C C . GLY A 1 224 ? 89.694 -2.979 55.358 1.00 6.83 224 GLY A C 1
ATOM 1730 O O . GLY A 1 224 ? 89.793 -2.252 56.344 1.00 8.07 224 GLY A O 1
ATOM 1731 N N . ALA A 1 225 ? 90.461 -4.038 55.171 1.00 6.36 225 ALA A N 1
ATOM 1732 C CA . ALA A 1 225 ? 91.510 -4.394 56.147 1.00 6.13 225 ALA A CA 1
ATOM 1733 C C . ALA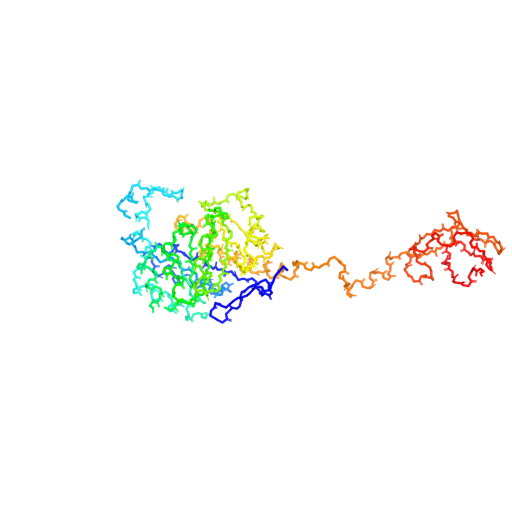 A 1 225 ? 92.510 -3.264 56.339 1.00 4.73 225 ALA A C 1
ATOM 1734 O O . ALA A 1 225 ? 92.950 -2.987 57.467 1.00 4.27 225 ALA A O 1
ATOM 1736 N N . VAL A 1 226 ? 92.891 -2.600 55.251 1.00 4.41 226 VAL A N 1
ATOM 1737 C CA . VAL A 1 226 ? 93.818 -1.477 55.381 1.00 4.91 226 VAL A CA 1
ATOM 1738 C C . VAL A 1 226 ? 93.186 -0.342 56.179 1.00 4.38 226 VAL A C 1
ATOM 1739 O O . VAL A 1 226 ? 93.814 0.207 57.074 1.00 4.57 226 VAL A O 1
ATOM 1743 N N . ALA A 1 227 ? 91.934 -0.019 55.878 1.00 5.25 227 ALA A N 1
ATOM 1744 C CA . ALA A 1 227 ? 91.196 1.000 56.611 1.00 5.53 227 ALA A CA 1
ATOM 1745 C C . ALA A 1 227 ? 91.161 0.724 58.109 1.00 6.01 227 ALA A C 1
ATOM 1746 O O . ALA A 1 227 ? 91.165 1.659 58.912 1.00 6.16 227 ALA A O 1
ATOM 1748 N N . LEU A 1 228 ? 91.089 -0.554 58.475 1.00 6.69 228 LEU A N 1
ATOM 1749 C CA . LEU A 1 228 ? 91.014 -0.953 59.874 1.00 7.34 228 LEU A CA 1
ATOM 1750 C C . LEU A 1 228 ? 92.387 -1.005 60.533 1.00 7.47 228 LEU A C 1
ATOM 1751 O O . LEU A 1 228 ? 92.472 -1.177 61.743 1.00 9.12 228 LEU A O 1
ATOM 1756 N N . GLY A 1 229 ? 93.452 -0.846 59.755 1.00 6.62 229 GLY A N 1
ATOM 1757 C CA . GLY A 1 229 ? 94.803 -0.789 60.331 1.00 6.13 229 GLY A CA 1
ATOM 1758 C C . GLY A 1 229 ? 95.718 -1.932 59.926 1.00 6.69 229 GLY A C 1
ATOM 1759 O O . GLY A 1 229 ? 96.831 -2.061 60.450 1.00 6.77 229 GLY A O 1
ATOM 1760 N N . GLY A 1 230 ? 95.277 -2.749 58.978 1.00 6.30 230 GLY A N 1
ATOM 1761 C CA . GLY A 1 230 ? 96.060 -3.907 58.522 1.00 6.05 230 GLY A CA 1
ATOM 1762 C C . GLY A 1 230 ? 97.360 -3.541 57.854 1.00 6.03 230 GLY A C 1
ATOM 1763 O O . GLY A 1 230 ? 97.435 -2.559 57.112 1.00 6.49 230 GLY A O 1
ATOM 1764 N N . SER A 1 231 ? 98.402 -4.328 58.121 1.00 5.88 231 SER A N 1
ATOM 1765 C CA . SER A 1 231 ? 99.747 -4.018 57.658 1.00 6.06 231 SER A CA 1
ATOM 1766 C C . SER A 1 231 ? 100.260 -4.979 56.595 1.00 6.02 231 SER A C 1
ATOM 1767 O O . SER A 1 231 ? 101.225 -4.689 55.892 1.00 6.58 231 SER A O 1
ATOM 1770 N N . ILE A 1 232 ? 99.621 -6.135 56.493 1.00 6.33 232 ILE A N 1
ATOM 1771 C CA . ILE A 1 232 ? 100.013 -7.156 55.538 1.00 6.20 232 ILE A CA 1
ATOM 1772 C C . ILE A 1 232 ? 98.754 -7.644 54.890 1.00 5.73 232 ILE A C 1
ATOM 1773 O O . ILE A 1 232 ? 97.759 -7.928 55.566 1.00 5.64 232 ILE A O 1
ATOM 1778 N N . LEU A 1 233 ? 98.782 -7.724 53.575 1.00 5.89 233 LEU A N 1
ATOM 1779 C CA . LEU A 1 233 ? 97.631 -8.223 52.844 1.00 5.73 233 LEU A CA 1
ATOM 1780 C C . LEU A 1 233 ? 98.099 -9.367 51.964 1.00 5.94 233 LEU A C 1
ATOM 1781 O O . LEU A 1 233 ? 99.090 -9.235 51.240 1.00 7.50 233 LEU A O 1
ATOM 1786 N N . GLU A 1 234 ? 97.392 -10.481 52.022 1.00 4.88 234 GLU A N 1
ATOM 1787 C CA . GLU A 1 234 ? 97.716 -11.626 51.166 1.00 5.13 234 GLU A CA 1
ATOM 1788 C C . GLU A 1 234 ? 96.511 -12.047 50.328 1.00 4.72 234 GLU A C 1
ATOM 1789 O O . GLU A 1 234 ? 95.423 -12.236 50.856 1.00 5.44 234 GLU A O 1
ATOM 1795 N N . ARG A 1 235 ? 96.709 -12.126 49.018 1.00 5.05 235 ARG A N 1
ATOM 1796 C CA . ARG A 1 235 ? 95.801 -12.802 48.096 1.00 4.71 235 ARG A CA 1
ATOM 1797 C C . ARG A 1 235 ? 96.633 -13.718 47.204 1.00 5.27 235 ARG A C 1
ATOM 1798 O O . ARG A 1 235 ? 97.825 -13.454 46.962 1.00 4.21 235 ARG A O 1
ATOM 1806 N N . HIS A 1 236 ? 96.007 -14.777 46.710 1.00 5.22 236 HIS A N 1
ATOM 1807 C CA . HIS A 1 236 ? 96.641 -15.608 45.720 1.00 5.60 236 HIS A CA 1
ATOM 1808 C C . HIS A 1 236 ? 96.805 -14.759 44.463 1.00 5.54 236 HIS A C 1
ATOM 1809 O O . HIS A 1 236 ? 96.092 -13.777 44.260 1.00 5.43 236 HIS A O 1
ATOM 1816 N N . PHE A 1 237 ? 97.765 -15.134 43.619 1.00 5.13 237 PHE A N 1
ATOM 1817 C CA . PHE A 1 237 ? 98.131 -14.321 42.470 1.00 5.21 237 PHE A CA 1
ATOM 1818 C C . PHE A 1 237 ? 98.329 -15.204 41.251 1.00 5.60 237 PHE A C 1
ATOM 1819 O O . PHE A 1 237 ? 98.936 -16.264 41.337 1.00 6.67 237 PHE A O 1
ATOM 1827 N N . THR A 1 238 ? 97.839 -14.742 40.108 1.00 6.14 238 THR A N 1
ATOM 1828 C CA . THR A 1 238 ? 98.042 -15.433 38.845 1.00 6.03 238 THR A CA 1
ATOM 1829 C C . THR A 1 238 ? 98.401 -14.393 37.804 1.00 6.03 238 THR A C 1
ATOM 1830 O O . THR A 1 238 ? 98.068 -13.223 37.953 1.00 5.46 238 THR A O 1
ATOM 1834 N N . ASP A 1 239 ? 99.090 -14.815 36.756 1.00 6.99 239 ASP A N 1
ATOM 1835 C CA . ASP A 1 239 ? 99.363 -13.924 35.649 1.00 7.77 239 ASP A CA 1
ATOM 1836 C C . ASP A 1 239 ? 98.111 -13.690 34.820 1.00 9.06 239 ASP A C 1
ATOM 1837 O O . ASP A 1 239 ? 97.940 -12.615 34.238 1.00 8.66 239 ASP A O 1
ATOM 1842 N N . ARG A 1 240 ? 97.255 -14.703 34.748 1.00 10.22 240 ARG A N 1
ATOM 1843 C CA . ARG A 1 240 ? 95.975 -14.571 34.061 1.00 11.61 240 ARG A CA 1
ATOM 1844 C C . ARG A 1 240 ? 94.866 -15.452 34.641 1.00 11.62 240 ARG A C 1
ATOM 1845 O O . ARG A 1 240 ? 95.119 -16.508 35.207 1.00 10.63 240 ARG A O 1
ATOM 1861 N N . ASP A 1 242 ? 92.519 -17.132 33.303 1.00 12.88 242 ASP A N 1
ATOM 1862 C CA . ASP A 1 242 ? 92.062 -18.326 32.586 1.00 13.42 242 ASP A CA 1
ATOM 1863 C C . ASP A 1 242 ? 92.844 -19.602 32.916 1.00 12.92 242 ASP A C 1
ATOM 1864 O O . ASP A 1 242 ? 92.517 -20.685 32.423 1.00 14.24 242 ASP A O 1
ATOM 1869 N N . ARG A 1 243 ? 93.854 -19.478 33.766 1.00 11.48 243 ARG A N 1
ATOM 1870 C CA . ARG A 1 243 ? 94.637 -20.620 34.252 1.00 10.83 243 ARG A CA 1
ATOM 1871 C C . ARG A 1 243 ? 93.780 -21.643 34.994 1.00 10.09 243 ARG A C 1
ATOM 1872 O O . ARG A 1 243 ? 92.790 -21.278 35.645 1.00 10.19 243 ARG A O 1
ATOM 1880 N N . PRO A 1 244 ? 94.169 -22.925 34.918 1.00 9.42 244 PRO A N 1
ATOM 1881 C CA . PRO A 1 244 ? 93.502 -23.973 35.690 1.00 8.44 244 PRO A CA 1
ATOM 1882 C C . PRO A 1 244 ? 94.097 -24.074 37.078 1.00 8.00 244 PRO A C 1
ATOM 1883 O O . PRO A 1 244 ? 95.252 -23.732 37.250 1.00 7.64 244 PRO A O 1
ATOM 1887 N N . GLY A 1 245 ? 93.321 -24.554 38.050 1.00 7.34 245 GLY A N 1
ATOM 1888 C CA . GLY A 1 245 ? 93.843 -24.823 39.392 1.00 7.42 245 GLY A CA 1
ATOM 1889 C C . GLY A 1 245 ? 92.828 -24.399 40.429 1.00 7.37 245 GLY A C 1
ATOM 1890 O O . GLY A 1 245 ? 92.033 -23.505 40.166 1.00 5.99 245 GLY A O 1
ATOM 1891 N N . PRO A 1 246 ? 92.853 -25.042 41.610 1.00 7.67 246 PRO A N 1
ATOM 1892 C CA . PRO A 1 246 ? 91.805 -24.856 42.617 1.00 7.62 246 PRO A CA 1
ATOM 1893 C C . PRO A 1 246 ? 91.766 -23.467 43.226 1.00 6.45 246 PRO A C 1
ATOM 1894 O O . PRO A 1 246 ? 90.726 -23.081 43.756 1.00 5.96 246 PRO A O 1
ATOM 1898 N N . ASP A 1 247 ? 92.890 -22.751 43.218 1.00 5.96 247 ASP A N 1
ATOM 1899 C CA . ASP A 1 247 ? 92.957 -21.431 43.871 1.00 6.25 247 ASP A CA 1
ATOM 1900 C C . ASP A 1 247 ? 92.873 -20.273 42.880 1.00 5.89 247 ASP A C 1
ATOM 1901 O O . ASP A 1 247 ? 92.886 -19.097 43.283 1.00 6.78 247 ASP A O 1
ATOM 1906 N N . ILE A 1 248 ? 92.821 -20.574 41.584 1.00 5.42 248 ILE A N 1
ATOM 1907 C CA . ILE A 1 248 ? 92.866 -19.493 40.589 1.00 5.55 248 ILE A CA 1
ATOM 1908 C C . ILE A 1 248 ? 91.674 -18.547 40.751 1.00 6.67 248 ILE A C 1
ATOM 1909 O O . ILE A 1 248 ? 91.815 -17.331 40.635 1.00 7.07 248 ILE A O 1
ATOM 1914 N N . VAL A 1 249 ? 90.501 -19.107 41.018 1.00 7.13 249 VAL A N 1
ATOM 1915 C CA . VAL A 1 249 ? 89.295 -18.298 41.067 1.00 8.47 249 VAL A CA 1
ATOM 1916 C C . VAL A 1 249 ? 89.384 -17.111 42.051 1.00 7.89 249 VAL A C 1
ATOM 1917 O O . VAL A 1 249 ? 88.824 -16.049 41.787 1.00 8.68 249 VAL A O 1
ATOM 1921 N N . CYS A 1 250 ? 90.092 -17.255 43.166 1.00 7.69 250 CYS A N 1
ATOM 1922 C CA A CYS A 1 250 ? 90.133 -16.173 44.135 0.50 6.84 250 CYS A CA 1
ATOM 1923 C CA B CYS A 1 250 ? 90.138 -16.161 44.138 0.50 7.93 250 CYS A CA 1
ATOM 1924 C C . CYS A 1 250 ? 91.422 -15.367 44.020 1.00 7.24 250 CYS A C 1
ATOM 1925 O O . CYS A 1 250 ? 91.723 -14.537 44.874 1.00 6.81 250 CYS A O 1
ATOM 1930 N N . SER A 1 251 ? 92.170 -15.617 42.965 1.00 7.08 251 SER A N 1
ATOM 1931 C CA . SER A 1 251 ? 93.439 -14.951 42.763 1.00 7.83 251 SER A CA 1
ATOM 1932 C C . SER A 1 251 ? 93.325 -13.543 42.186 1.00 8.32 251 SER A C 1
ATOM 1933 O O . SER A 1 251 ? 92.412 -13.219 41.397 1.00 8.52 251 SER A O 1
ATOM 1944 N N . ASN A 1 253 ? 95.133 -10.709 39.701 1.00 8.46 253 ASN A N 1
ATOM 1945 C CA . ASN A 1 253 ? 96.020 -10.701 38.531 1.00 8.41 253 ASN A CA 1
ATOM 1946 C C . ASN A 1 253 ? 96.768 -9.373 38.524 1.00 7.92 253 ASN A C 1
ATOM 1947 O O . ASN A 1 253 ? 96.600 -8.590 39.448 1.00 7.13 253 ASN A O 1
ATOM 1952 N N . PRO A 1 254 ? 97.625 -9.135 37.523 1.00 7.56 254 PRO A N 1
ATOM 1953 C CA . PRO A 1 254 ? 98.401 -7.895 37.543 1.00 7.65 254 PRO A CA 1
ATOM 1954 C C . PRO A 1 254 ? 97.546 -6.632 37.695 1.00 7.68 254 PRO A C 1
ATOM 1955 O O . PRO A 1 254 ? 97.864 -5.751 38.496 1.00 7.52 254 PRO A O 1
ATOM 1959 N N . ASP A 1 255 ? 96.466 -6.539 36.936 1.00 6.66 255 ASP A N 1
ATOM 1960 C CA . ASP A 1 255 ? 95.644 -5.362 37.009 1.00 7.22 255 ASP A CA 1
ATOM 1961 C C . ASP A 1 255 ? 95.054 -5.197 38.416 1.00 6.34 255 ASP A C 1
ATOM 1962 O O . ASP A 1 255 ? 95.029 -4.096 38.947 1.00 6.83 255 ASP A O 1
ATOM 1967 N N . THR A 1 256 ? 94.572 -6.276 39.026 1.00 5.94 256 THR A N 1
ATOM 1968 C CA . THR A 1 256 ? 93.891 -6.138 40.304 1.00 5.84 256 THR A CA 1
ATOM 1969 C C . THR A 1 256 ? 94.893 -5.935 41.431 1.00 5.42 256 THR A C 1
ATOM 1970 O O . THR A 1 256 ? 94.603 -5.257 42.404 1.00 5.70 256 THR A O 1
ATOM 1974 N N . PHE A 1 257 ? 96.090 -6.475 41.259 1.00 5.00 257 PHE A N 1
ATOM 1975 C CA . PHE A 1 257 ? 97.187 -6.166 42.171 1.00 4.96 257 PHE A CA 1
ATOM 1976 C C . PHE A 1 257 ? 97.484 -4.671 42.156 1.00 5.25 257 PHE A C 1
ATOM 1977 O O . PHE A 1 257 ? 97.641 -4.055 43.208 1.00 4.77 257 PHE A O 1
ATOM 1985 N N . LYS A 1 258 ? 97.599 -4.096 40.959 1.00 5.49 258 LYS A N 1
ATOM 1986 C CA . LYS A 1 258 ? 97.883 -2.664 40.846 1.00 6.05 258 LYS A CA 1
ATOM 1987 C C . LYS A 1 258 ? 96.795 -1.834 41.516 1.00 6.07 258 LYS A C 1
ATOM 1988 O O . LYS A 1 258 ? 97.093 -0.857 42.188 1.00 4.96 258 LYS A O 1
ATOM 1994 N N . GLU A 1 259 ? 95.542 -2.247 41.362 1.00 6.11 259 GLU A N 1
ATOM 1995 C CA . GLU A 1 259 ? 94.438 -1.571 42.041 1.00 6.64 259 GLU A CA 1
ATOM 1996 C C . GLU A 1 259 ? 94.587 -1.646 43.570 1.00 6.29 259 GLU A C 1
ATOM 1997 O O . GLU A 1 259 ? 94.393 -0.641 44.271 1.00 5.71 259 GLU A O 1
ATOM 2003 N N . LEU A 1 260 ? 94.953 -2.821 44.092 1.00 6.00 260 LEU A N 1
ATOM 2004 C CA . LEU A 1 260 ? 95.046 -3.017 45.540 1.00 5.61 260 LEU A CA 1
ATOM 2005 C C . LEU A 1 260 ? 96.177 -2.165 46.102 1.00 5.56 260 LEU A C 1
ATOM 2006 O O . LEU A 1 260 ? 96.041 -1.531 47.148 1.00 5.85 260 LEU A O 1
ATOM 2011 N N . LYS A 1 261 ? 97.294 -2.164 45.401 1.00 5.12 261 LYS A N 1
ATOM 2012 C CA . LYS A 1 261 ? 98.429 -1.370 45.828 1.00 5.75 261 LYS A CA 1
ATOM 2013 C C . LYS A 1 261 ? 98.058 0.117 45.924 1.00 5.36 261 LYS A C 1
ATOM 2014 O O . LYS A 1 261 ? 98.469 0.789 46.859 1.00 6.62 261 LYS A O 1
ATOM 2020 N N . GLN A 1 262 ? 97.288 0.617 44.958 1.00 5.55 262 GLN A N 1
ATOM 2021 C CA . GLN A 1 262 ? 96.907 2.033 44.915 1.00 5.71 262 GLN A CA 1
ATOM 2022 C C . GLN A 1 262 ? 95.953 2.345 46.063 1.00 6.07 262 GLN A C 1
ATOM 2023 O O . GLN A 1 262 ? 96.132 3.313 46.814 1.00 5.97 262 GLN A O 1
ATOM 2029 N N . GLY A 1 263 ? 94.953 1.491 46.197 1.00 5.58 263 GLY A N 1
ATOM 2030 C CA . GLY A 1 263 ? 93.978 1.602 47.282 1.00 6.28 263 GLY A CA 1
ATOM 2031 C C . GLY A 1 263 ? 94.590 1.514 48.660 1.00 6.28 263 GLY A C 1
ATOM 2032 O O . GLY A 1 263 ? 94.200 2.254 49.583 1.00 6.18 263 GLY A O 1
ATOM 2033 N N . ALA A 1 264 ? 95.558 0.615 48.814 1.00 6.85 264 ALA A N 1
ATOM 2034 C CA . ALA A 1 264 ? 96.197 0.397 50.099 1.00 6.98 264 ALA A CA 1
ATOM 2035 C C . ALA A 1 264 ? 96.996 1.629 50.494 1.00 7.13 264 ALA A C 1
ATOM 2036 O O . ALA A 1 264 ? 97.035 2.015 51.672 1.00 7.13 264 ALA A O 1
ATOM 2038 N N . HIS A 1 265 ? 97.646 2.232 49.512 1.00 6.36 265 HIS A N 1
ATOM 2039 C CA . HIS A 1 265 ? 98.368 3.471 49.755 1.00 6.66 265 HIS A CA 1
ATOM 2040 C C . HIS A 1 265 ? 97.421 4.583 50.182 1.00 6.07 265 HIS A C 1
ATOM 2041 O O . HIS A 1 265 ? 97.663 5.266 51.168 1.00 6.33 265 HIS A O 1
ATOM 2048 N N . ALA A 1 266 ? 96.324 4.755 49.455 1.00 5.44 266 ALA A N 1
ATOM 2049 C CA . ALA A 1 266 ? 95.366 5.786 49.820 1.00 5.10 266 ALA A CA 1
ATOM 2050 C C . ALA A 1 266 ? 94.838 5.578 51.231 1.00 4.96 266 ALA A C 1
ATOM 2051 O O . ALA A 1 266 ? 94.746 6.522 52.008 1.00 4.80 266 ALA A O 1
ATOM 2053 N N . LEU A 1 267 ? 94.486 4.340 51.569 1.00 4.41 267 LEU A N 1
ATOM 2054 C CA . LEU A 1 267 ? 93.883 4.066 52.850 1.00 4.60 267 LEU A CA 1
ATOM 2055 C C . LEU A 1 267 ? 94.915 4.071 53.984 1.00 4.22 267 LEU A C 1
ATOM 2056 O O . LEU A 1 267 ? 94.575 4.371 55.109 1.00 4.37 267 LEU A O 1
ATOM 2061 N N . LYS A 1 268 ? 96.173 3.796 53.685 1.00 3.67 268 LYS A N 1
ATOM 2062 C CA . LYS A 1 268 ? 97.237 3.962 54.666 1.00 4.40 268 LYS A CA 1
ATOM 2063 C C . LYS A 1 268 ? 97.313 5.435 55.083 1.00 4.38 268 LYS A C 1
ATOM 2064 O O . LYS A 1 268 ? 97.482 5.756 56.256 1.00 4.51 268 LYS A O 1
ATOM 2070 N N . LEU A 1 269 ? 97.189 6.330 54.118 1.00 4.65 269 LEU A N 1
ATOM 2071 C CA . LEU A 1 269 ? 97.186 7.766 54.414 1.00 4.94 269 LEU A CA 1
ATOM 2072 C C . LEU A 1 269 ? 95.908 8.212 55.160 1.00 5.10 269 LEU A C 1
ATOM 2073 O O . LEU A 1 269 ? 95.967 9.043 56.069 1.00 4.95 269 LEU A O 1
ATOM 2078 N N . ALA A 1 270 ? 94.764 7.679 54.761 1.00 4.78 270 ALA A N 1
ATOM 2079 C CA . ALA A 1 270 ? 93.488 8.157 55.278 1.00 5.54 270 ALA A CA 1
ATOM 2080 C C . ALA A 1 270 ? 93.135 7.589 56.641 1.00 5.44 270 ALA A C 1
ATOM 2081 O O . ALA A 1 270 ? 92.283 8.133 57.335 1.00 5.70 270 ALA A O 1
ATOM 2083 N N . ARG A 1 271 ? 93.767 6.487 57.034 1.00 5.35 271 ARG A N 1
ATOM 2084 C CA . ARG A 1 271 ? 93.247 5.756 58.165 1.00 5.14 271 ARG A CA 1
ATOM 2085 C C . ARG A 1 271 ? 93.677 6.377 59.472 1.00 5.20 271 ARG A C 1
ATOM 2086 O O . ARG A 1 271 ? 94.626 7.160 59.515 1.00 5.30 271 ARG A O 1
ATOM 2094 N N . GLY A 1 272 ? 92.992 6.004 60.541 1.00 5.07 272 GLY A N 1
ATOM 2095 C CA . GLY A 1 272 ? 93.415 6.383 61.896 1.00 5.26 272 GLY A CA 1
ATOM 2096 C C . GLY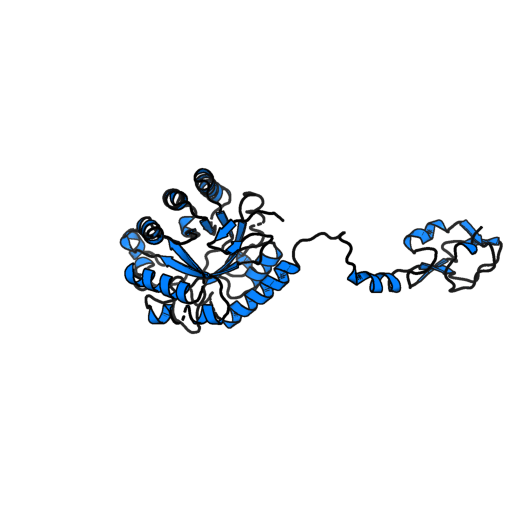 A 1 272 ? 93.268 7.877 62.125 1.00 5.47 272 GLY A C 1
ATOM 2097 O O . GLY A 1 272 ? 92.317 8.516 61.656 1.00 5.41 272 GLY A O 1
ATOM 2098 N N . GLY A 1 273 ? 94.217 8.439 62.856 1.00 5.87 273 GLY A N 1
ATOM 2099 C CA . GLY A 1 273 ? 94.149 9.843 63.245 1.00 6.14 273 GLY A CA 1
ATOM 2100 C C . GLY A 1 273 ? 93.046 10.084 64.258 1.00 6.19 273 GLY A C 1
ATOM 2101 O O . GLY A 1 273 ? 92.411 9.137 64.743 1.00 6.31 273 GLY A O 1
ATOM 2102 N N . LYS A 1 274 ? 92.828 11.355 64.568 1.00 6.30 274 LYS A N 1
ATOM 2103 C CA . LYS A 1 274 ? 91.888 11.772 65.605 1.00 6.90 274 LYS A CA 1
ATOM 2104 C C . LYS A 1 274 ? 90.955 12.868 65.096 1.00 6.68 274 LYS A C 1
ATOM 2105 O O . LYS A 1 274 ? 91.350 13.694 64.273 1.00 5.44 274 LYS A O 1
ATOM 2111 N N . LYS A 1 275 ? 89.728 12.888 65.610 1.00 7.00 275 LYS A N 1
ATOM 2112 C CA . LYS A 1 275 ? 88.733 13.874 65.197 1.00 7.50 275 LYS A CA 1
ATOM 2113 C C . LYS A 1 275 ? 89.173 15.318 65.473 1.00 7.67 275 LYS A C 1
ATOM 2114 O O . LYS A 1 275 ? 88.952 16.214 64.648 1.00 7.65 275 LYS A O 1
ATOM 2120 N N . ASP A 1 276 ? 89.796 15.547 66.625 1.00 7.57 276 ASP A N 1
ATOM 2121 C CA . ASP A 1 276 ? 90.039 16.912 67.092 1.00 8.04 276 ASP A CA 1
ATOM 2122 C C . ASP A 1 276 ? 91.269 17.564 66.453 1.00 8.31 276 ASP A C 1
ATOM 2123 O O . ASP A 1 276 ? 91.502 18.760 66.635 1.00 8.00 276 ASP A O 1
ATOM 2128 N N . THR A 1 277 ? 92.038 16.794 65.692 1.00 8.29 277 THR A N 1
ATOM 2129 C CA . THR A 1 277 ? 93.207 17.345 64.995 1.00 8.78 277 THR A CA 1
ATOM 2130 C C . THR A 1 277 ? 92.817 18.533 64.101 1.00 9.07 277 THR A C 1
ATOM 2131 O O . THR A 1 277 ? 91.888 18.450 63.294 1.00 8.25 277 THR A O 1
ATOM 2135 N N . ILE A 1 278 ? 93.523 19.649 64.257 1.00 9.14 278 ILE A N 1
ATOM 2136 C CA . ILE A 1 278 ? 93.253 20.829 63.445 1.00 9.57 278 ILE A CA 1
ATOM 2137 C C . ILE A 1 278 ? 93.973 20.737 62.090 1.00 9.25 278 ILE A C 1
ATOM 2138 O O . ILE A 1 278 ? 95.168 20.483 62.015 1.00 9.14 278 ILE A O 1
ATOM 2143 N N . ILE A 1 279 ? 93.213 20.929 61.020 1.00 8.87 279 ILE A N 1
ATOM 2144 C CA . ILE A 1 279 ? 93.719 20.753 59.663 1.00 8.70 279 ILE A CA 1
ATOM 2145 C C . ILE A 1 279 ? 93.912 22.132 59.033 1.00 8.30 279 ILE A C 1
ATOM 2146 O O . ILE A 1 279 ? 92.961 22.863 58.828 1.00 7.09 279 ILE A O 1
ATOM 2151 N N . ALA A 1 280 ? 95.156 22.490 58.747 1.00 8.19 280 ALA A N 1
ATOM 2152 C CA . ALA A 1 280 ? 95.468 23.847 58.294 1.00 8.28 280 ALA A CA 1
ATOM 2153 C C . ALA A 1 280 ? 94.710 24.220 57.040 1.00 7.87 280 ALA A C 1
ATOM 2154 O O . ALA A 1 280 ? 94.300 25.367 56.873 1.00 8.64 280 ALA A O 1
ATOM 2156 N N . GLY A 1 281 ? 94.516 23.250 56.158 1.00 7.90 281 GLY A N 1
ATOM 2157 C CA . GLY A 1 281 ? 93.937 23.535 54.864 1.00 7.93 281 GLY A CA 1
ATOM 2158 C C . GLY A 1 281 ? 92.467 23.895 54.926 1.00 7.97 281 GLY A C 1
ATOM 2159 O O . GLY A 1 281 ? 91.909 24.416 53.953 1.00 8.21 281 GLY A O 1
ATOM 2160 N N . GLU A 1 282 ? 91.834 23.645 56.068 1.00 7.56 282 GLU A N 1
ATOM 2161 C CA . GLU A 1 282 ? 90.420 24.021 56.242 1.00 7.90 282 GLU A CA 1
ATOM 2162 C C . GLU A 1 282 ? 90.234 25.505 56.575 1.00 7.71 282 GLU A C 1
ATOM 2163 O O . GLU A 1 282 ? 89.118 26.014 56.575 1.00 8.01 282 GLU A O 1
ATOM 2169 N N . LYS A 1 283 ? 91.316 26.190 56.895 1.00 8.47 283 LYS A N 1
ATOM 2170 C CA . LYS A 1 283 ? 91.223 27.566 57.407 1.00 8.44 283 LYS A CA 1
ATOM 2171 C C . LYS A 1 283 ? 90.377 28.513 56.517 1.00 8.38 283 LYS A C 1
ATOM 2172 O O . LYS A 1 283 ? 89.483 29.214 57.033 1.00 8.61 283 LYS A O 1
ATOM 2178 N N . PRO A 1 284 ? 90.639 28.544 55.199 1.00 8.24 284 PRO A N 1
ATOM 2179 C CA . PRO A 1 284 ? 89.818 29.377 54.292 1.00 8.73 284 PRO A CA 1
ATOM 2180 C C . PRO A 1 284 ? 88.335 29.037 54.338 1.00 8.77 284 PRO A C 1
ATOM 2181 O O . PRO A 1 284 ? 87.490 29.919 54.188 1.00 9.65 284 PRO A O 1
ATOM 2185 N N . THR A 1 285 ?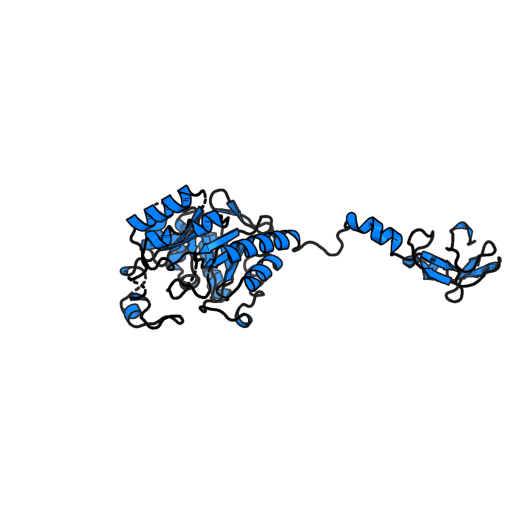 88.013 27.775 54.590 1.00 7.99 285 THR A N 1
ATOM 2186 C CA . THR A 1 285 ? 86.617 27.377 54.728 1.00 7.75 285 THR A CA 1
ATOM 2187 C C . THR A 1 285 ? 86.066 27.888 56.064 1.00 7.78 285 THR A C 1
ATOM 2188 O O . THR A 1 285 ? 84.986 28.459 56.104 1.00 7.99 285 THR A O 1
ATOM 2192 N N . LYS A 1 286 ? 86.799 27.677 57.154 1.00 7.30 286 LYS A N 1
ATOM 2193 C CA . LYS A 1 286 ? 86.343 28.180 58.445 1.00 8.74 286 LYS A CA 1
ATOM 2194 C C . LYS A 1 286 ? 86.094 29.683 58.403 1.00 8.46 286 LYS A C 1
ATOM 2195 O O . LYS A 1 286 ? 85.137 30.173 58.982 1.00 7.64 286 LYS A O 1
ATOM 2201 N N . ASP A 1 287 ? 86.981 30.414 57.737 1.00 8.32 287 ASP A N 1
ATOM 2202 C CA . ASP A 1 287 ? 86.894 31.863 57.716 1.00 8.74 287 ASP A CA 1
ATOM 2203 C C . ASP A 1 287 ? 85.624 32.368 56.995 1.00 9.17 287 ASP A C 1
ATOM 2204 O O . ASP A 1 287 ? 85.069 33.361 57.418 1.00 9.55 287 ASP A O 1
ATOM 2209 N N . PHE A 1 288 ? 85.137 31.674 55.960 1.00 8.63 288 PHE A N 1
ATOM 2210 C CA . PHE A 1 288 ? 83.895 32.104 55.297 1.00 8.56 288 PHE A CA 1
ATOM 2211 C C . PHE A 1 288 ? 82.629 31.426 55.826 1.00 8.63 288 PHE A C 1
ATOM 2212 O O . PHE A 1 288 ? 81.543 32.008 55.764 1.00 8.97 288 PHE A O 1
ATOM 2220 N N . ALA A 1 289 ? 82.762 30.212 56.351 1.00 8.18 289 ALA A N 1
ATOM 2221 C CA . ALA A 1 289 ? 81.598 29.379 56.614 1.00 8.34 289 ALA A CA 1
ATOM 2222 C C . ALA A 1 289 ? 80.987 29.558 57.994 1.00 8.31 289 ALA A C 1
ATOM 2223 O O . ALA A 1 289 ? 79.779 29.378 58.164 1.00 7.99 289 ALA A O 1
ATOM 2225 N N . PHE A 1 290 ? 81.819 29.864 58.983 1.00 8.29 290 PHE A N 1
ATOM 2226 C CA . PHE A 1 290 ? 81.353 30.061 60.337 1.00 8.44 290 PHE A CA 1
ATOM 2227 C C . PHE A 1 290 ? 80.588 31.388 60.412 1.00 8.54 290 PHE A C 1
ATOM 2228 O O . PHE A 1 290 ? 80.864 32.329 59.650 1.00 7.08 290 PHE A O 1
ATOM 2236 N N . ALA A 1 291 ? 79.627 31.447 61.329 1.00 8.39 291 ALA A N 1
ATOM 2237 C CA . ALA A 1 291 ? 78.751 32.627 61.478 1.00 8.16 291 ALA A CA 1
ATOM 2238 C C . ALA A 1 291 ? 79.199 33.594 62.576 1.00 8.61 291 ALA A C 1
ATOM 2239 O O . ALA A 1 291 ? 79.873 33.202 63.546 1.00 8.19 291 ALA A O 1
ATOM 2241 N N . SER A 1 292 ? 78.830 34.866 62.396 1.00 7.68 292 SER A N 1
ATOM 2242 C CA . SER A 1 292 ? 79.057 35.908 63.386 1.00 7.76 292 SER A CA 1
ATOM 2243 C C . SER A 1 292 ? 77.710 36.490 63.793 1.00 7.63 292 SER A C 1
ATOM 2244 O O . SER A 1 292 ? 76.719 36.345 63.068 1.00 6.55 292 SER A O 1
ATOM 2247 N N . VAL A 1 293 ? 77.671 37.178 64.935 1.00 7.76 293 VAL A N 1
ATOM 2248 C CA . VAL A 1 293 ? 76.422 37.769 65.397 1.00 7.76 293 VAL A CA 1
ATOM 2249 C C . VAL A 1 293 ? 76.127 39.074 64.650 1.00 7.68 293 VAL A C 1
ATOM 2250 O O . VAL A 1 293 ? 77.002 39.933 64.503 1.00 7.70 293 VAL A O 1
ATOM 2254 N N . VAL A 1 294 ? 74.898 39.197 64.153 1.00 7.50 294 VAL A N 1
ATOM 2255 C CA . VAL A 1 294 ? 74.456 40.394 63.452 1.00 7.74 294 VAL A CA 1
ATOM 2256 C C . VAL A 1 294 ? 73.170 40.935 64.091 1.00 8.01 294 VAL A C 1
ATOM 2257 O O . VAL A 1 294 ? 72.510 40.228 64.849 1.00 8.03 294 VAL A O 1
ATOM 2261 N N . ALA A 1 295 ? 72.810 42.180 63.770 1.00 7.95 295 ALA A N 1
ATOM 2262 C CA . ALA A 1 295 ? 71.530 42.733 64.199 1.00 8.63 295 ALA A CA 1
ATOM 2263 C C . ALA A 1 295 ? 70.440 42.190 63.295 1.00 8.65 295 ALA A C 1
ATOM 2264 O O . ALA A 1 295 ? 70.584 42.187 62.073 1.00 7.66 295 ALA A O 1
ATOM 2266 N N . ASP A 1 296 ? 69.345 41.745 63.898 1.00 9.86 296 ASP A N 1
ATOM 2267 C CA . ASP A 1 296 ? 68.242 41.170 63.140 1.00 10.85 296 ASP A CA 1
ATOM 2268 C C . ASP A 1 296 ? 67.192 42.247 62.879 1.00 11.21 296 ASP A C 1
ATOM 2269 O O . ASP A 1 296 ? 66.300 42.072 62.051 1.00 11.39 296 ASP A O 1
ATOM 2274 N N . LYS A 1 297 ? 67.313 43.364 63.592 1.00 11.67 297 LYS A N 1
ATOM 2275 C CA . LYS A 1 297 ? 66.510 44.550 63.326 1.00 12.07 297 LYS A CA 1
ATOM 2276 C C . LYS A 1 297 ? 67.362 45.788 63.585 1.00 11.85 297 LYS A C 1
ATOM 2277 O O . LYS A 1 297 ? 68.451 45.696 64.157 1.00 11.49 297 LYS A O 1
ATOM 2283 N N . ASP A 1 298 ? 66.850 46.945 63.177 1.00 12.07 298 ASP A N 1
ATOM 2284 C CA . ASP A 1 298 ? 67.385 48.220 63.630 1.00 11.97 298 ASP A CA 1
ATOM 2285 C C . ASP A 1 298 ? 67.268 48.292 65.138 1.00 12.12 298 ASP A C 1
ATOM 2286 O O . ASP A 1 298 ? 66.187 48.107 65.688 1.00 12.07 298 ASP A O 1
ATOM 2291 N N . ILE A 1 299 ? 68.377 48.574 65.805 1.00 12.39 299 ILE A N 1
ATOM 2292 C CA . ILE A 1 299 ? 68.364 48.744 67.246 1.00 12.68 299 ILE A CA 1
ATOM 2293 C C . ILE A 1 299 ? 68.794 50.162 67.629 1.00 13.09 299 ILE A C 1
ATOM 2294 O O . ILE A 1 299 ? 69.873 50.620 67.259 1.00 12.83 299 ILE A O 1
ATOM 2299 N N . LYS A 1 300 ? 67.940 50.848 68.377 1.00 13.52 300 LYS A N 1
ATOM 2300 C CA . LYS A 1 300 ? 68.230 52.214 68.801 1.00 14.13 300 LYS A CA 1
ATOM 2301 C C . LYS A 1 300 ? 69.181 52.248 69.992 1.00 13.96 300 LYS A C 1
ATOM 2302 O O . LYS A 1 300 ? 69.217 51.325 70.813 1.00 13.71 300 LYS A O 1
ATOM 2308 N N . LYS A 1 301 ? 69.965 53.314 70.067 1.00 13.91 301 LYS A N 1
ATOM 2309 C CA . LYS A 1 301 ? 70.874 53.505 71.182 1.00 14.00 301 LYS A CA 1
ATOM 2310 C C . LYS A 1 301 ? 70.096 53.423 72.488 1.00 13.45 301 LYS A C 1
ATOM 2311 O O . LYS A 1 301 ? 69.011 53.987 72.604 1.00 13.18 301 LYS A O 1
ATOM 2317 N N . GLY A 1 302 ? 70.654 52.703 73.457 1.00 13.26 302 GLY A N 1
ATOM 2318 C CA . GLY A 1 302 ? 69.998 52.497 74.739 1.00 13.04 302 GLY A CA 1
ATOM 2319 C C . GLY A 1 302 ? 69.121 51.261 74.829 1.00 12.82 302 GLY A C 1
ATOM 2320 O O . GLY A 1 302 ? 68.790 50.822 75.929 1.00 12.71 302 GLY A O 1
ATOM 2321 N N . GLU A 1 303 ? 68.734 50.695 73.686 1.00 12.32 303 GLU A N 1
ATOM 2322 C CA . GLU A 1 303 ? 67.870 49.510 73.675 1.00 12.38 303 GLU A CA 1
ATOM 2323 C C . GLU A 1 303 ? 68.662 48.254 74.024 1.00 11.38 303 GLU A C 1
ATOM 2324 O O . GLU A 1 303 ? 69.859 48.177 73.767 1.00 11.59 303 GLU A O 1
ATOM 2330 N N . LEU A 1 304 ? 67.991 47.272 74.613 1.00 10.66 304 LEU A N 1
ATOM 2331 C CA . LEU A 1 304 ? 68.653 46.039 75.044 1.00 10.06 304 LEU A CA 1
ATOM 2332 C C . LEU A 1 304 ? 68.747 45.026 73.920 1.00 9.73 304 LEU A C 1
ATOM 2333 O O . LEU A 1 304 ? 67.783 44.800 73.196 1.00 9.20 304 LEU A O 1
ATOM 2338 N N . LEU A 1 305 ? 69.917 44.415 73.774 1.00 9.46 305 LEU A N 1
ATOM 2339 C CA . LEU A 1 305 ? 70.084 43.290 72.853 1.00 9.35 305 LEU A CA 1
ATOM 2340 C C . LEU A 1 305 ? 69.309 42.074 73.364 1.00 9.29 305 LEU A C 1
ATOM 2341 O O . LEU A 1 305 ? 69.200 41.869 74.575 1.00 9.02 305 LEU A O 1
ATOM 2346 N N . SER A 1 306 ? 68.747 41.292 72.443 1.00 8.99 306 SER A N 1
ATOM 2347 C CA . SER A 1 306 ? 67.963 40.121 72.813 1.00 9.24 306 SER A CA 1
ATOM 2348 C C . SER A 1 306 ? 67.956 39.085 71.693 1.00 9.34 306 SER A C 1
ATOM 2349 O O . SER A 1 306 ? 68.425 39.345 70.591 1.00 9.39 306 SER A O 1
ATOM 2352 N N . GLY A 1 307 ? 67.395 37.913 71.971 1.00 9.82 307 GLY A N 1
ATOM 2353 C CA . GLY A 1 307 ? 67.237 36.902 70.936 1.00 10.27 307 GLY A CA 1
ATOM 2354 C C . GLY A 1 307 ? 66.221 37.346 69.903 1.00 10.98 307 GLY A C 1
ATOM 2355 O O . GLY A 1 307 ? 66.084 36.723 68.846 1.00 10.88 307 GLY A O 1
ATOM 2356 N N . ASP A 1 308 ? 65.531 38.442 70.203 1.00 11.61 308 ASP A N 1
ATOM 2357 C CA . ASP A 1 308 ? 64.541 39.021 69.305 1.00 12.11 308 ASP A CA 1
ATOM 2358 C C . ASP A 1 308 ? 65.155 39.977 68.278 1.00 11.82 308 ASP A C 1
ATOM 2359 O O . ASP A 1 308 ? 64.647 40.101 67.165 1.00 12.35 308 ASP A O 1
ATOM 2364 N N . ASN A 1 309 ? 66.253 40.639 68.627 1.00 11.13 309 ASN A N 1
ATOM 2365 C CA . ASN A 1 309 ? 66.843 41.606 67.701 1.00 10.18 309 ASN A CA 1
ATOM 2366 C C . ASN A 1 309 ? 68.256 41.227 67.250 1.00 9.84 309 ASN A C 1
ATOM 2367 O O . ASN A 1 309 ? 68.939 42.002 66.574 1.00 9.69 309 ASN A O 1
ATOM 2372 N N . LEU A 1 310 ? 68.684 40.027 67.620 1.00 9.28 310 LEU A N 1
ATOM 2373 C CA . LEU A 1 310 ? 69.979 39.510 67.189 1.00 9.10 310 LEU A CA 1
ATOM 2374 C C . LEU A 1 310 ? 69.789 38.197 66.465 1.00 8.87 310 LEU A C 1
ATOM 2375 O O . LEU A 1 310 ? 68.839 37.451 66.720 1.00 7.62 310 LEU A O 1
ATOM 2380 N N . TRP A 1 311 ? 70.691 37.936 65.532 1.00 8.70 311 TRP A N 1
ATOM 2381 C CA . TRP A 1 311 ? 70.742 36.656 64.874 1.00 8.86 311 TRP A CA 1
ATOM 2382 C C . TRP A 1 311 ? 72.184 36.404 64.419 1.00 8.99 311 TRP A C 1
ATOM 2383 O O . TRP A 1 311 ? 73.102 37.090 64.885 1.00 8.36 311 TRP A O 1
ATOM 2394 N N . VAL A 1 312 ? 72.393 35.428 63.532 1.00 8.90 312 VAL A N 1
ATOM 2395 C CA . VAL A 1 312 ? 73.731 35.046 63.127 1.00 8.82 312 VAL A CA 1
ATOM 2396 C C . VAL A 1 312 ? 73.797 34.788 61.630 1.00 8.69 312 VAL A C 1
ATOM 2397 O O . VAL A 1 312 ? 72.841 34.304 61.034 1.00 8.09 312 VAL A O 1
ATOM 2401 N N . LYS A 1 313 ? 74.919 35.162 61.028 1.00 8.10 313 LYS A N 1
ATOM 2402 C CA . LYS A 1 313 ? 75.121 35.015 59.580 1.00 8.51 313 LYS A CA 1
ATOM 2403 C C . LYS A 1 313 ? 76.600 34.848 59.268 1.00 7.64 313 LYS A C 1
ATOM 2404 O O . LYS A 1 313 ? 77.453 35.323 60.013 1.00 8.16 313 LYS A O 1
ATOM 2410 N N . ARG A 1 314 ? 76.907 34.177 58.157 1.00 7.43 314 ARG A N 1
ATOM 2411 C CA . ARG A 1 314 ? 78.276 34.167 57.624 1.00 6.95 314 ARG A CA 1
ATOM 2412 C C . ARG A 1 314 ? 78.674 35.593 57.238 1.00 7.08 314 ARG A C 1
ATOM 2413 O O . ARG A 1 314 ? 77.812 36.425 56.974 1.00 7.71 314 ARG A O 1
ATOM 2421 N N . PRO A 1 315 ? 79.984 35.87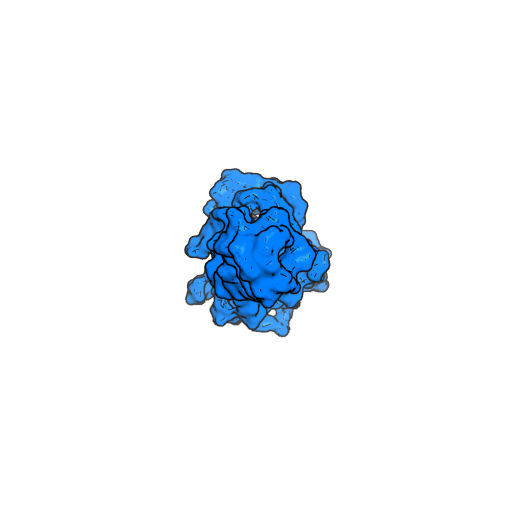6 57.184 1.00 6.84 315 PRO A N 1
ATOM 2422 C CA . PRO A 1 315 ? 81.079 34.972 57.480 1.00 7.13 315 PRO A CA 1
ATOM 2423 C C . PRO A 1 315 ? 81.581 35.122 58.913 1.00 7.01 315 PRO A C 1
ATOM 2424 O O . PRO A 1 315 ? 80.926 35.780 59.724 1.00 7.22 315 PRO A O 1
ATOM 2428 N N . GLY A 1 316 ? 82.751 34.568 59.201 1.00 7.03 316 GLY A N 1
ATOM 2429 C CA . GLY A 1 316 ? 83.210 34.404 60.582 1.00 7.85 316 GLY A CA 1
ATOM 2430 C C . GLY A 1 316 ? 84.095 35.509 61.135 1.00 8.17 316 GLY A C 1
ATOM 2431 O O . GLY A 1 316 ? 84.804 35.311 62.138 1.00 9.41 316 GLY A O 1
ATOM 2432 N N . ASN A 1 317 ? 84.075 36.676 60.511 1.00 7.32 317 ASN A N 1
ATOM 2433 C CA . ASN A 1 317 ? 85.049 37.707 60.890 1.00 7.22 317 ASN A CA 1
ATOM 2434 C C . ASN A 1 317 ? 84.504 38.779 61.828 1.00 7.26 317 ASN A C 1
ATOM 2435 O O . ASN A 1 317 ? 85.227 39.715 62.168 1.00 7.18 317 ASN A O 1
ATOM 2440 N N . GLY A 1 318 ? 83.255 38.605 62.259 1.00 6.98 318 GLY A N 1
ATOM 2441 C CA . GLY A 1 318 ? 82.614 39.515 63.205 1.00 7.51 318 GLY A CA 1
ATOM 2442 C C . GLY A 1 318 ? 83.256 39.478 64.579 1.00 7.72 318 GLY A C 1
ATOM 2443 O O . GLY A 1 318 ? 83.890 38.489 64.952 1.00 7.58 318 GLY A O 1
ATOM 2444 N N . ASP A 1 319 ? 83.065 40.547 65.349 1.00 7.66 319 ASP A N 1
ATOM 2445 C CA . ASP A 1 319 ? 83.643 40.641 66.686 1.00 7.69 319 ASP A CA 1
ATOM 2446 C C . ASP A 1 319 ? 83.117 39.558 67.608 1.00 7.95 319 ASP A C 1
ATOM 2447 O O . ASP A 1 319 ? 83.811 39.135 68.528 1.00 7.63 319 ASP A O 1
ATOM 2452 N N . PHE A 1 320 ? 81.878 39.136 67.366 1.00 7.37 320 PHE A N 1
ATOM 2453 C CA . PHE A 1 320 ? 81.239 38.099 68.146 1.00 7.82 320 PHE A CA 1
ATOM 2454 C C . PHE A 1 320 ? 80.830 36.900 67.294 1.00 8.12 320 PHE A C 1
ATOM 2455 O O . PHE A 1 320 ? 80.088 37.019 66.313 1.00 8.03 320 PHE A O 1
ATOM 2463 N N . SER A 1 321 ? 81.329 35.747 67.695 1.00 9.05 321 SER A N 1
ATOM 2464 C CA . SER A 1 321 ? 81.026 34.503 67.022 1.00 10.49 321 SER A CA 1
ATOM 2465 C C . SER A 1 321 ? 79.661 33.979 67.446 1.00 11.25 321 SER A C 1
ATOM 2466 O O . SER A 1 321 ?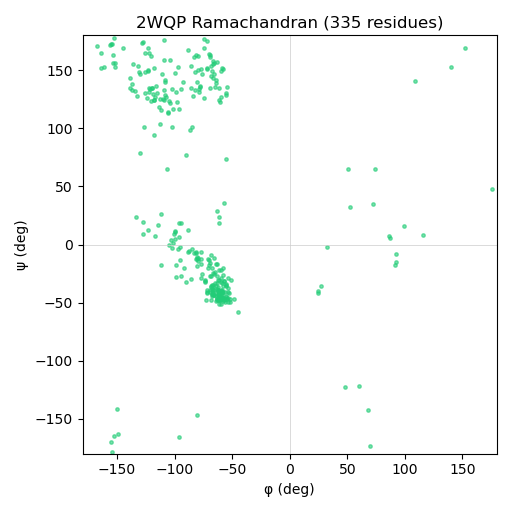 79.109 34.371 68.468 1.00 10.01 321 SER A O 1
ATOM 2469 N N . VAL A 1 322 ? 79.121 33.071 66.650 1.00 12.24 322 VAL A N 1
ATOM 2470 C CA . VAL A 1 322 ? 77.817 32.499 66.969 1.00 13.16 322 VAL A CA 1
ATOM 2471 C C . VAL A 1 322 ? 77.911 31.822 68.327 1.00 14.16 322 VAL A C 1
ATOM 2472 O O . VAL A 1 322 ? 76.935 31.750 69.092 1.00 14.95 322 VAL A O 1
ATOM 2476 N N . ASN A 1 323 ? 79.109 31.351 68.655 1.00 15.26 323 ASN A N 1
ATOM 2477 C CA . ASN A 1 323 ? 79.343 30.748 69.955 1.00 16.30 323 ASN A CA 1
ATOM 2478 C C . ASN A 1 323 ? 79.018 31.701 71.115 1.00 15.70 323 ASN A C 1
ATOM 2479 O O . ASN A 1 323 ? 78.691 31.263 72.201 1.00 15.47 323 ASN A O 1
ATOM 2484 N N . GLU A 1 324 ? 79.099 33.003 70.859 1.00 15.49 324 GLU A N 1
ATOM 2485 C CA . GLU A 1 324 ? 78.930 34.041 71.883 1.00 14.75 324 GLU A CA 1
ATOM 2486 C C . GLU A 1 324 ? 77.545 34.690 71.853 1.00 14.05 324 GLU A C 1
ATOM 2487 O O . GLU A 1 324 ? 77.256 35.613 72.630 1.00 13.45 324 GLU A O 1
ATOM 2493 N N . TYR A 1 325 ? 76.701 34.214 70.945 1.00 12.85 325 TYR A N 1
ATOM 2494 C CA . TYR A 1 325 ? 75.397 34.810 70.679 1.00 12.09 325 TYR A CA 1
ATOM 2495 C C . TYR A 1 325 ? 74.628 35.163 71.959 1.00 12.70 325 TYR A C 1
ATOM 2496 O O . TYR A 1 325 ? 74.241 36.312 72.167 1.00 12.55 325 TYR A O 1
ATOM 2505 N N . GLU A 1 326 ? 74.398 34.163 72.802 1.00 12.36 326 GLU A N 1
ATOM 2506 C CA . GLU A 1 326 ? 73.562 34.345 73.985 1.00 13.24 326 GLU A CA 1
ATOM 2507 C C . GLU A 1 326 ? 74.175 35.269 75.019 1.00 12.96 326 GLU A C 1
ATOM 2508 O O . GLU A 1 326 ? 73.467 35.811 75.872 1.00 12.27 326 GLU A O 1
ATOM 2514 N N . THR A 1 327 ? 75.489 35.456 74.957 1.00 12.76 327 THR A N 1
ATOM 2515 C CA . THR A 1 327 ? 76.152 36.321 75.929 1.00 12.91 327 THR A CA 1
ATOM 2516 C C . THR A 1 327 ? 75.816 37.790 75.701 1.00 12.25 327 THR A C 1
ATOM 2517 O O . THR A 1 327 ? 75.947 38.600 76.601 1.00 12.75 327 THR A O 1
ATOM 2521 N N . LEU A 1 328 ? 75.363 38.135 74.507 1.00 11.71 328 LEU A N 1
ATOM 2522 C CA . LEU A 1 328 ? 74.998 39.521 74.223 1.00 10.98 328 LEU A CA 1
ATOM 2523 C C . LEU A 1 328 ? 73.597 39.895 74.738 1.00 10.43 328 LEU A C 1
ATOM 2524 O O . LEU A 1 328 ? 73.231 41.072 74.756 1.00 9.69 328 LEU A O 1
ATOM 2529 N N . PHE A 1 329 ? 72.815 38.897 75.131 1.00 10.29 329 PHE A N 1
ATOM 2530 C CA . PHE A 1 329 ? 71.449 39.139 75.614 1.00 10.12 329 PHE A CA 1
ATOM 2531 C C . PHE A 1 329 ? 71.474 40.022 76.849 1.00 9.95 329 PHE A C 1
ATOM 2532 O O . PHE A 1 329 ? 72.130 39.696 77.831 1.00 9.43 329 PHE A O 1
ATOM 2540 N N . GLY A 1 330 ? 70.752 41.136 76.807 1.00 9.84 330 GLY A N 1
ATOM 2541 C CA . GLY A 1 330 ? 70.690 42.041 77.955 1.00 9.56 330 GLY A CA 1
ATOM 2542 C C . GLY A 1 330 ? 71.733 43.145 77.913 1.00 9.44 330 GLY A C 1
ATOM 2543 O O . GLY A 1 330 ? 71.709 44.054 78.741 1.00 8.56 330 GLY A O 1
ATOM 2544 N N . LYS A 1 331 ? 72.666 43.071 76.971 1.00 9.40 331 LYS A N 1
ATOM 2545 C CA . LYS A 1 331 ? 73.599 44.167 76.786 1.00 9.86 331 LYS A CA 1
ATOM 2546 C C . LYS A 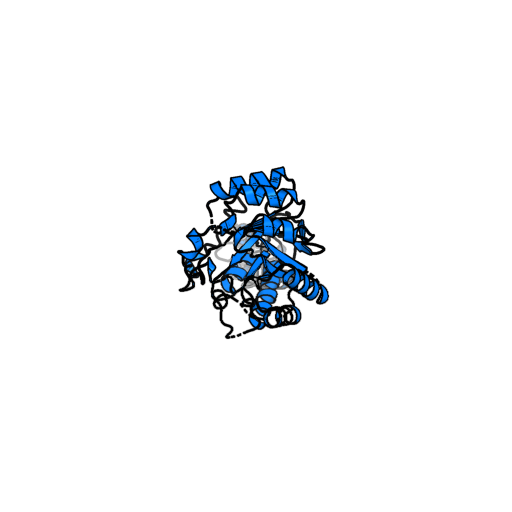1 331 ? 72.885 45.378 76.195 1.00 9.81 331 LYS A C 1
ATOM 2547 O O . LYS A 1 331 ? 71.795 45.266 75.616 1.00 9.89 331 LYS A O 1
ATOM 2553 N N . VAL A 1 332 ? 73.545 46.525 76.300 1.00 9.81 332 VAL A N 1
ATOM 2554 C CA . VAL A 1 332 ? 72.961 47.793 75.910 1.00 9.77 332 VAL A CA 1
ATOM 2555 C C . VAL A 1 332 ? 73.647 48.377 74.697 1.00 10.21 332 VAL A C 1
ATOM 2556 O O . VAL A 1 332 ? 74.873 48.557 74.669 1.00 10.56 332 VAL A O 1
ATOM 2560 N N . ALA A 1 333 ? 72.846 48.675 73.687 1.00 10.78 333 ALA A N 1
ATOM 2561 C CA . ALA A 1 333 ? 73.341 49.328 72.493 1.00 10.62 333 ALA A CA 1
ATOM 2562 C C . ALA A 1 333 ? 73.937 50.699 72.847 1.00 11.30 333 ALA A C 1
ATOM 2563 O O . ALA A 1 333 ? 73.255 51.565 73.423 1.00 10.03 333 ALA A O 1
ATOM 2565 N N . ALA A 1 334 ? 75.213 50.868 72.489 1.00 11.74 334 ALA A N 1
ATOM 2566 C CA . ALA A 1 334 ? 75.992 52.048 72.806 1.00 12.24 334 ALA A CA 1
ATOM 2567 C C . ALA A 1 334 ? 75.787 53.098 71.729 1.00 12.78 334 ALA A C 1
ATOM 2568 O O . ALA A 1 334 ? 76.259 54.228 71.840 1.00 12.99 334 ALA A O 1
ATOM 2570 N N . CYS A 1 335 ? 75.067 52.703 70.689 1.00 13.29 335 CYS A N 1
ATOM 2571 C CA . CYS A 1 335 ? 74.785 53.557 69.553 1.00 13.73 335 CYS A CA 1
ATOM 2572 C C . CYS A 1 335 ? 73.688 52.880 68.747 1.00 12.93 335 CYS A C 1
ATOM 2573 O O . CYS A 1 335 ? 73.330 51.741 69.020 1.00 12.82 335 CYS A O 1
ATOM 2576 N N . ASN A 1 336 ? 73.146 53.584 67.762 1.00 12.56 336 ASN A N 1
ATOM 2577 C CA . ASN A 1 336 ? 72.176 52.980 66.866 1.00 12.52 336 ASN A CA 1
ATOM 2578 C C . ASN A 1 336 ? 72.877 51.877 66.091 1.00 12.21 336 ASN A C 1
ATOM 2579 O O . ASN A 1 336 ? 74.026 52.031 65.710 1.00 11.42 336 ASN A O 1
ATOM 2584 N N . ILE A 1 337 ? 72.195 50.753 65.901 1.00 12.41 337 ILE A N 1
ATOM 2585 C CA . ILE A 1 337 ? 72.761 49.626 65.172 1.00 12.11 337 ILE A CA 1
ATOM 2586 C C . ILE A 1 337 ? 71.857 49.286 63.998 1.00 12.44 337 ILE A C 1
ATOM 2587 O O . ILE A 1 337 ? 70.636 49.189 64.137 1.00 12.54 337 ILE A O 1
ATOM 2592 N N . ARG A 1 338 ? 72.473 49.148 62.834 1.00 11.95 338 ARG A N 1
ATOM 2593 C CA . ARG A 1 338 ? 71.774 48.912 61.594 1.00 12.78 338 ARG A CA 1
ATOM 2594 C C . ARG A 1 338 ? 71.437 47.436 61.416 1.00 11.87 338 ARG A C 1
ATOM 2595 O O . ARG A 1 338 ? 72.285 46.576 61.605 1.00 11.86 338 ARG A O 1
ATOM 2603 N N . LYS A 1 339 ? 70.193 47.160 61.039 1.00 11.39 339 LYS A N 1
ATOM 2604 C CA . LYS A 1 339 ? 69.754 45.798 60.746 1.00 10.95 339 LYS A CA 1
ATOM 2605 C C . LYS A 1 339 ? 70.653 45.179 59.697 1.00 10.75 339 LYS A C 1
ATOM 2606 O O . LYS A 1 339 ? 70.907 45.787 58.653 1.00 10.06 339 LYS A O 1
ATOM 2612 N N . GLY A 1 340 ? 71.136 43.968 59.970 1.00 10.58 340 GLY A N 1
ATOM 2613 C CA . GLY A 1 340 ? 72.053 43.288 59.056 1.00 10.38 340 GLY A CA 1
ATOM 2614 C C . GLY A 1 340 ? 73.531 43.516 59.333 1.00 10.58 340 GLY A C 1
ATOM 2615 O O . GLY A 1 340 ? 74.379 42.787 58.809 1.00 10.29 340 GLY A O 1
ATOM 2616 N N . ALA A 1 341 ? 73.854 44.519 60.143 1.00 10.27 341 ALA A N 1
ATOM 2617 C CA . ALA A 1 341 ? 75.252 44.800 60.489 1.00 10.08 341 ALA A CA 1
ATOM 2618 C C . ALA A 1 341 ? 75.759 43.797 61.517 1.00 10.34 341 ALA A C 1
ATOM 2619 O O . ALA A 1 341 ? 74.991 43.348 62.374 1.00 10.12 341 ALA A O 1
ATOM 2621 N N . GLN A 1 342 ? 77.045 43.450 61.443 1.00 9.42 342 GLN A N 1
ATOM 2622 C CA . GLN A 1 342 ? 77.653 42.627 62.477 1.00 9.55 342 GLN A CA 1
ATOM 2623 C C . GLN A 1 342 ? 77.689 43.441 63.752 1.00 9.83 342 GLN A C 1
ATOM 2624 O O . GLN A 1 342 ? 77.910 44.659 63.707 1.00 9.00 342 GLN A O 1
ATOM 2630 N N . ILE A 1 343 ? 77.476 42.775 64.884 1.00 10.08 343 ILE A N 1
ATOM 2631 C CA . ILE A 1 343 ? 77.606 43.434 66.176 1.00 10.57 343 ILE A CA 1
ATOM 2632 C C . ILE A 1 343 ? 79.085 43.630 66.483 1.00 11.12 343 ILE A C 1
ATOM 2633 O O . ILE A 1 343 ? 79.869 42.678 66.466 1.00 11.25 343 ILE A O 1
ATOM 2638 N N . LYS A 1 344 ? 79.464 44.867 66.769 1.00 11.27 344 LYS A N 1
ATOM 2639 C CA . LYS A 1 344 ? 80.855 45.177 67.056 1.00 11.82 344 LYS A CA 1
ATOM 2640 C C . LYS A 1 344 ? 81.036 45.375 68.550 1.00 11.69 344 LYS A C 1
ATOM 2641 O O . LYS A 1 344 ? 80.078 45.672 69.262 1.00 11.46 344 LYS A O 1
ATOM 2647 N N . LYS A 1 345 ? 82.269 45.228 69.017 1.00 11.90 345 LYS A N 1
ATOM 2648 C CA . LYS A 1 345 ? 82.578 45.448 70.422 1.00 12.67 345 LYS A CA 1
ATOM 2649 C C . LYS A 1 345 ? 82.166 46.859 70.843 1.00 12.35 345 LYS A C 1
ATOM 2650 O O . LYS A 1 345 ? 81.783 47.093 71.984 1.00 12.25 345 LYS A O 1
ATOM 2656 N N . THR A 1 346 ? 82.237 47.793 69.903 1.00 12.08 346 THR A N 1
ATOM 2657 C CA . THR A 1 346 ? 81.942 49.180 70.181 1.00 11.91 346 THR A CA 1
ATOM 2658 C C . THR A 1 346 ? 80.442 49.473 70.197 1.00 12.17 346 THR A C 1
ATOM 2659 O O . THR A 1 346 ? 80.025 50.554 70.615 1.00 11.43 346 THR A O 1
ATOM 2663 N N . ASP A 1 347 ? 79.639 48.518 69.749 1.00 12.50 347 ASP A N 1
ATOM 2664 C CA . ASP A 1 347 ? 78.179 48.684 69.714 1.00 13.11 347 ASP A CA 1
ATOM 2665 C C . ASP A 1 347 ? 77.500 48.414 71.052 1.00 13.49 347 ASP A C 1
ATOM 2666 O O . ASP A 1 347 ? 76.288 48.584 71.181 1.00 14.20 347 ASP A O 1
ATOM 2671 N N . ILE A 1 348 ? 78.251 47.939 72.034 1.00 14.07 348 ILE A N 1
ATOM 2672 C CA . ILE A 1 348 ? 77.643 47.620 73.312 1.00 14.53 348 ILE A CA 1
ATOM 2673 C C . ILE A 1 348 ? 78.318 48.378 74.437 1.00 14.70 348 ILE A C 1
ATOM 2674 O O . ILE A 1 348 ? 79.510 48.669 74.385 1.00 14.44 348 ILE A O 1
ATOM 2679 N N . GLU A 1 349 ? 77.539 48.690 75.464 1.00 14.86 349 GLU A N 1
ATOM 2680 C CA . GLU A 1 349 ? 78.082 49.375 76.624 1.00 15.37 349 GLU A CA 1
ATOM 2681 C C . GLU A 1 349 ? 78.896 48.408 77.476 1.00 15.17 349 GLU A C 1
ATOM 2682 O O . GLU A 1 349 ? 79.767 48.837 78.234 1.00 14.95 349 GLU A O 1
#

Solvent-accessible surface area: 16857 Å² total

Nearest PDB structures (foldseek):
  2wqp-assembly1_A-2  TM=1.002E+00  e=1.197E-70  Neisseria meningitidis serogroup B
  4ipi-assembly1_A-2  TM=1.002E+00  e=2.371E-68  Neisseria meningitidis
  6ppw-assembly1_A  TM=1.001E+00  e=3.429E-68  Neisseria meningitidis serogroup B
  4ipj-assembly1_A-2  TM=1.001E+00  e=8.112E-68  Neisseria meningitidis
  6ncs-assembly1_B  TM=9.249E-01  e=7.013E-22  Leptospira borgpetersenii serovar Hardjo-bovis str. JB197

Sequence (339 aa):
QNNNEFKIGNRSVGYNHEPLIICEIGINHEGSLKTAFEVDAAYNAGAEVVKHQTHIVEDESDEAKQVIPGNADVSIYEIERCALNEEDEIKLKEYVESKGIFISTLFSRAAALRLQRDIPAYKIGSGECNNYPLIKLVASFGKPIILSTGNSIESIKKSVEIIREAGVPYALLHCTNIYPTPYEDVRLGGNDLSSEAFPDAIIGLSDHTLDNYACLGAVALGGSILERHFTDRDRPGPDIVCCSNPDTFKELKQGAHALKLARGGKKDTIIAGEKPTKDFAFASVVADKDIKKGELLSGDNLWVKRPGNGDFSVNEYETLFGKVAACNIRKGAQIKKTDIE

Foldseek 3Di:
DDDFWDDFVPDIWFLLHQFAEEAEQELLQQQDLVQLLLCVQCLVLPHQHYEYEADDLVFLDPVQQVDDDPQDDGGPSVSCRRHYDLVSVVVSCVSNVVSPAYEYEYSGPVSLVSRLVPHQEYEHEQVCLLVQVVLLSNLLSQHEYEYENLDDLVSNVSSVVSNVVSPYAYAYAYENPDQADDPVVRPLVVCVNCVSPVNHQYAHEHRHQAQPSRLVRLQVRHRYYYFHEGCAPRDDRRPRSYHSVRSSVNSVSSNVSSVVHDDDDVDDDVVCVVVLQWPFKAKFFQAWDAFFDFDAPVGIDIDDDQPAQGGPVCRHVRGGWGQNHIGHHPGGDHPNRTD

Radius of gyration: 30.01 Å; Cα contacts (8 Å, |Δi|>4): 691; chains: 1; bounding box: 54×96×45 Å

B-factor: mean 10.18, std 5.27, range [2.0, 49.26]

Organism: Neisseria meningitidis serogroup B (strain ATCC BAA-335 / MC58) (NCBI:txid122586)